Protein AF-A0A2D3D4H6-F1 (afdb_monomer_lite)

Radius of gyration: 18.44 Å; chains: 1; bounding box: 41×39×61 Å

Organism: NCBI:txid35760

Foldseek 3Di:
DDFPDKDACVVQVFAFDDDQKAGARIETEDEAEDQDDPCVVVVVVVVLAVDLHWYWYFYDYPQKTKIKIFGWIADPVDHPDIDGPDIAMQPIDRNPDPLCVLLVVCQDQVNFDRNHRVSRRQSNRLSRLVNNVCVQQNSNKHFDPVLSVPCNVLSVVLSVLVVLLVVLVVLLPDPPQDPVNNVVSVVVSVVSVVVNNVSSVVCNVRID

Sequence (208 aa):
MALIGTLTHATTGMPTHIDDTYDVQSILVLGLNLRETKNANEAIEIIHRALPHPTVLLVEQDRKTLVSLAIPRKSLAEHGAMVVGYHAQTGWVDAYAPDTQALWEKLPYEAQPHGDLLAYAQGLGQNLALWNLREWVGDHARIAPSGMSNIREPLIRLETLNAQISQLRALRRNPDTPLRESSRLRVQEHRLIQDAMALAECIQGALR

Structure (mmCIF, N/CA/C/O backbone):
data_AF-A0A2D3D4H6-F1
#
_entry.id   AF-A0A2D3D4H6-F1
#
loop_
_atom_site.group_PDB
_atom_site.id
_atom_site.type_symbol
_atom_site.label_atom_id
_atom_site.label_alt_id
_atom_site.label_comp_id
_atom_site.label_asym_id
_atom_site.label_entity_id
_atom_site.label_seq_id
_atom_site.pdbx_PDB_ins_code
_atom_site.Cartn_x
_atom_site.Cartn_y
_atom_site.Cartn_z
_atom_site.occupancy
_atom_site.B_iso_or_equiv
_atom_site.auth_seq_id
_atom_site.auth_comp_id
_atom_site.auth_asym_id
_atom_site.auth_atom_id
_atom_site.pdbx_PDB_model_num
ATOM 1 N N . MET A 1 1 ? -13.102 -11.600 -11.140 1.00 75.62 1 MET A N 1
ATOM 2 C CA . MET A 1 1 ? -11.837 -10.881 -11.381 1.00 75.62 1 MET A CA 1
ATOM 3 C C . MET A 1 1 ? -11.737 -10.612 -12.867 1.00 75.62 1 MET A C 1
ATOM 5 O O . MET A 1 1 ? -11.969 -11.536 -13.638 1.00 75.62 1 MET A O 1
ATOM 9 N N . ALA A 1 2 ? -11.455 -9.375 -13.251 1.00 82.62 2 ALA A N 1
ATOM 10 C CA . ALA A 1 2 ? -11.241 -8.972 -14.635 1.00 82.62 2 ALA A CA 1
ATOM 11 C C . ALA A 1 2 ? -9.868 -8.303 -14.749 1.00 82.62 2 ALA A C 1
ATOM 13 O O . ALA A 1 2 ? -9.507 -7.496 -13.893 1.00 82.62 2 ALA A O 1
ATOM 14 N N . LEU A 1 3 ? -9.101 -8.640 -15.787 1.00 86.62 3 LEU A N 1
ATOM 15 C CA . LEU A 1 3 ? -7.907 -7.878 -16.143 1.00 86.62 3 LEU A CA 1
ATOM 16 C C . LEU A 1 3 ? -8.373 -6.554 -16.751 1.00 86.62 3 LEU A C 1
ATOM 18 O O . LEU A 1 3 ? -9.029 -6.559 -17.789 1.00 86.62 3 LEU A O 1
ATOM 22 N N . ILE A 1 4 ? -8.066 -5.445 -16.081 1.00 90.56 4 ILE A N 1
ATOM 23 C CA . ILE A 1 4 ? -8.397 -4.101 -16.568 1.00 90.56 4 ILE A CA 1
ATOM 24 C C . ILE A 1 4 ? -7.320 -3.652 -17.554 1.00 90.56 4 ILE A C 1
ATOM 26 O O . ILE A 1 4 ? -7.626 -3.100 -18.607 1.00 90.56 4 ILE A O 1
ATOM 30 N N . GLY A 1 5 ? -6.056 -3.922 -17.229 1.00 92.62 5 GLY A N 1
ATOM 31 C CA . GLY A 1 5 ? -4.942 -3.579 -18.095 1.00 92.62 5 GLY A CA 1
ATOM 32 C C . GLY A 1 5 ? -3.614 -4.130 -17.605 1.00 92.62 5 GLY A C 1
ATOM 33 O O . GLY A 1 5 ? -3.477 -4.614 -16.479 1.00 92.62 5 GLY A O 1
ATOM 34 N N . THR A 1 6 ? -2.619 -4.024 -18.474 1.00 95.88 6 THR A N 1
ATOM 35 C CA . THR A 1 6 ? -1.235 -4.377 -18.176 1.00 95.88 6 THR A CA 1
ATOM 36 C C . THR A 1 6 ? -0.354 -3.205 -18.560 1.00 95.88 6 THR A C 1
ATOM 38 O O . THR A 1 6 ? -0.397 -2.747 -19.700 1.00 95.88 6 THR A O 1
ATOM 41 N N . LEU A 1 7 ? 0.450 -2.728 -17.614 1.00 96.31 7 LEU A N 1
ATOM 42 C CA . LEU A 1 7 ? 1.471 -1.727 -17.879 1.00 96.31 7 LEU A CA 1
ATOM 43 C C . LEU A 1 7 ? 2.764 -2.448 -18.246 1.00 96.31 7 LEU A C 1
ATOM 45 O O . LEU A 1 7 ? 3.307 -3.214 -17.456 1.00 96.31 7 LEU A O 1
ATOM 49 N N . THR A 1 8 ? 3.244 -2.203 -19.454 1.00 97.00 8 THR A N 1
ATOM 50 C CA . THR A 1 8 ? 4.509 -2.694 -20.003 1.00 97.00 8 THR A CA 1
ATOM 51 C C . THR A 1 8 ? 5.250 -1.532 -20.646 1.00 97.00 8 THR A C 1
ATOM 53 O O . THR A 1 8 ? 4.632 -0.518 -20.972 1.00 97.00 8 THR A O 1
ATOM 56 N N . HIS A 1 9 ? 6.537 -1.710 -20.946 1.00 95.94 9 HIS A N 1
ATOM 57 C CA . HIS A 1 9 ? 7.278 -0.738 -21.753 1.00 95.94 9 HIS A CA 1
ATOM 58 C C . HIS A 1 9 ? 6.544 -0.370 -23.056 1.00 95.94 9 HIS A C 1
ATOM 60 O O . HIS A 1 9 ? 6.484 0.798 -23.422 1.00 95.94 9 HIS A O 1
ATOM 66 N N . ALA A 1 10 ? 5.917 -1.338 -23.731 1.00 94.56 10 ALA A N 1
ATOM 67 C CA . ALA A 1 10 ? 5.198 -1.086 -24.980 1.00 94.56 10 ALA A CA 1
ATOM 68 C C . ALA A 1 10 ? 3.934 -0.223 -24.807 1.00 94.56 10 ALA A C 1
ATOM 70 O O . ALA A 1 10 ? 3.548 0.480 -25.737 1.00 94.56 10 ALA A O 1
ATOM 71 N N . THR A 1 11 ? 3.281 -0.271 -23.643 1.00 93.88 11 THR A N 1
ATOM 72 C CA . THR A 1 11 ? 2.031 0.465 -23.387 1.00 93.88 11 THR A CA 1
ATOM 73 C C . THR A 1 11 ? 2.258 1.807 -22.699 1.00 93.88 11 THR A C 1
ATOM 75 O O . THR A 1 11 ? 1.408 2.683 -22.804 1.00 93.88 11 THR A O 1
ATOM 78 N N . THR A 1 12 ? 3.363 1.965 -21.964 1.00 94.56 12 THR A N 1
ATOM 79 C CA . THR A 1 12 ? 3.638 3.164 -21.151 1.00 94.56 12 THR A CA 1
ATOM 80 C C . THR A 1 12 ? 4.866 3.952 -21.597 1.00 94.56 12 THR A C 1
ATOM 82 O O . THR A 1 12 ? 5.019 5.103 -21.202 1.00 94.56 12 THR A O 1
ATOM 85 N N . GLY A 1 13 ? 5.768 3.341 -22.370 1.00 94.88 13 GLY A N 1
ATOM 86 C CA . GLY A 1 13 ? 7.094 3.885 -22.668 1.00 94.88 13 GLY A CA 1
ATOM 87 C C . GLY A 1 13 ? 8.079 3.830 -21.492 1.00 94.88 13 GLY A C 1
ATOM 88 O O . GLY A 1 13 ? 9.237 4.201 -21.663 1.00 94.88 13 GLY A O 1
ATOM 89 N N . MET A 1 14 ? 7.660 3.365 -20.308 1.00 96.69 14 MET A N 1
ATOM 90 C CA . MET A 1 14 ? 8.545 3.244 -19.146 1.00 96.69 14 MET A CA 1
ATOM 91 C C . MET A 1 14 ? 9.481 2.035 -19.297 1.00 96.69 14 MET A C 1
ATOM 93 O O . MET A 1 14 ? 9.000 0.939 -19.601 1.00 96.69 14 MET A O 1
ATOM 97 N N . PRO A 1 15 ? 10.793 2.181 -19.040 1.00 97.75 15 PRO A N 1
ATOM 98 C CA . PRO A 1 15 ? 11.725 1.059 -18.991 1.00 97.75 15 PRO A CA 1
ATOM 99 C C . PRO A 1 15 ? 11.288 -0.040 -18.014 1.00 97.75 15 PRO A C 1
ATOM 101 O O . PRO A 1 15 ? 10.700 0.226 -16.963 1.00 97.75 15 PRO A O 1
ATOM 104 N N . THR A 1 16 ? 11.616 -1.288 -18.343 1.00 97.81 16 THR A N 1
ATOM 105 C CA . THR A 1 16 ? 11.549 -2.407 -17.392 1.00 97.81 16 THR A CA 1
ATOM 106 C C . THR A 1 16 ? 12.656 -2.284 -16.349 1.00 97.81 16 THR A C 1
ATOM 108 O O . THR A 1 16 ? 13.717 -1.738 -16.649 1.00 97.81 16 THR A O 1
ATOM 111 N N . HIS A 1 17 ? 12.460 -2.863 -15.166 1.00 97.56 17 HIS A N 1
ATOM 112 C CA . HIS A 1 17 ? 13.466 -2.872 -14.105 1.00 97.56 17 HIS A CA 1
ATOM 113 C C . HIS A 1 17 ? 13.876 -4.306 -13.760 1.00 97.56 17 HIS A C 1
ATOM 115 O O . HIS A 1 17 ? 13.039 -5.090 -13.320 1.00 97.56 17 HIS A O 1
ATOM 121 N N . ILE A 1 18 ? 15.152 -4.652 -13.938 1.00 96.62 18 ILE A N 1
ATOM 122 C CA . ILE A 1 18 ? 15.694 -5.973 -13.593 1.00 96.62 18 ILE A CA 1
ATOM 123 C C . ILE A 1 18 ? 17.020 -5.772 -12.859 1.00 96.62 18 ILE A C 1
ATOM 125 O O . ILE A 1 18 ? 17.969 -5.244 -13.435 1.00 96.62 18 ILE A O 1
ATOM 129 N N . ASP A 1 19 ? 17.086 -6.215 -11.607 1.00 96.00 19 ASP A N 1
ATOM 130 C CA . ASP A 1 19 ? 18.295 -6.207 -10.779 1.00 96.00 19 ASP A CA 1
ATOM 131 C C . ASP A 1 19 ? 18.378 -7.488 -9.922 1.00 96.00 19 ASP A C 1
ATOM 133 O O . ASP A 1 19 ? 17.651 -8.460 -10.158 1.00 96.00 19 ASP A O 1
ATOM 137 N N . ASP A 1 20 ? 19.271 -7.539 -8.934 1.00 94.56 20 ASP A N 1
ATOM 138 C CA . ASP A 1 20 ? 19.424 -8.708 -8.054 1.00 94.56 20 ASP A CA 1
ATOM 139 C C . ASP A 1 20 ? 18.204 -8.961 -7.148 1.00 94.56 20 ASP A C 1
ATOM 141 O O . ASP A 1 20 ? 18.019 -10.070 -6.644 1.00 94.56 20 ASP A O 1
ATOM 145 N N . THR A 1 21 ? 17.346 -7.958 -6.953 1.00 95.38 21 THR A N 1
ATOM 146 C CA . THR A 1 21 ? 16.198 -8.003 -6.039 1.00 95.38 21 THR A CA 1
ATOM 147 C C . THR A 1 21 ? 14.864 -8.111 -6.775 1.00 95.38 21 THR A C 1
ATOM 149 O O . THR A 1 21 ? 13.986 -8.860 -6.348 1.00 95.38 21 THR A O 1
ATOM 152 N N . TYR A 1 22 ? 14.684 -7.386 -7.871 1.00 96.94 22 TYR A N 1
ATOM 153 C CA . TYR A 1 22 ? 13.429 -7.189 -8.578 1.00 96.94 22 TYR A CA 1
ATOM 154 C C . TYR A 1 22 ? 13.537 -7.630 -10.039 1.00 96.94 22 TYR A C 1
ATOM 156 O O . TYR A 1 22 ? 14.572 -7.509 -10.690 1.00 96.94 22 TYR A O 1
ATOM 164 N N . ASP A 1 23 ? 12.423 -8.140 -10.554 1.00 96.19 23 ASP A N 1
ATOM 165 C CA . ASP A 1 23 ? 12.220 -8.455 -11.967 1.00 96.19 23 ASP A CA 1
ATOM 166 C C . ASP A 1 23 ? 10.845 -7.907 -12.375 1.00 96.19 23 ASP A C 1
ATOM 168 O O . ASP A 1 23 ? 9.813 -8.569 -12.256 1.00 96.19 23 ASP A O 1
ATOM 172 N N . VAL A 1 24 ? 10.814 -6.623 -12.739 1.00 97.31 24 VAL A N 1
ATOM 173 C CA . VAL A 1 24 ? 9.601 -5.875 -13.082 1.00 97.31 24 VAL A CA 1
ATOM 174 C C . VAL A 1 24 ? 9.592 -5.569 -14.573 1.00 97.31 24 VAL A C 1
ATOM 176 O O . VAL A 1 24 ? 10.043 -4.520 -15.039 1.00 97.31 24 VAL A O 1
ATOM 179 N N . GLN A 1 25 ? 9.023 -6.503 -15.327 1.00 96.44 25 GLN A N 1
ATOM 180 C CA . GLN A 1 25 ? 8.795 -6.363 -16.768 1.00 96.44 25 GLN A CA 1
ATOM 181 C C . GLN A 1 25 ? 7.375 -5.891 -17.106 1.00 96.44 25 GLN A C 1
ATOM 183 O O . GLN A 1 25 ? 7.129 -5.359 -18.188 1.00 96.44 25 GLN A O 1
ATOM 188 N N . SER A 1 26 ? 6.433 -6.079 -16.180 1.00 97.06 26 SER A N 1
ATOM 189 C CA . SER A 1 26 ? 5.052 -5.626 -16.320 1.00 97.06 26 SER A CA 1
ATOM 190 C C . SER A 1 26 ? 4.406 -5.364 -14.961 1.00 97.06 26 SER A C 1
ATOM 192 O O . SER A 1 26 ? 4.875 -5.876 -13.946 1.00 97.06 26 SER A O 1
ATOM 194 N N . ILE A 1 27 ? 3.326 -4.584 -14.952 1.00 97.75 27 ILE A N 1
ATOM 195 C CA . ILE A 1 27 ? 2.441 -4.391 -13.798 1.00 97.75 27 ILE A CA 1
ATOM 196 C C . ILE A 1 27 ? 1.027 -4.772 -14.223 1.00 97.75 27 ILE A C 1
ATOM 198 O O . ILE A 1 27 ? 0.523 -4.288 -15.239 1.00 97.75 27 ILE A O 1
ATOM 202 N N . LEU A 1 28 ? 0.374 -5.626 -13.444 1.00 97.31 28 LEU A N 1
ATOM 203 C CA . LEU A 1 28 ? -0.994 -6.066 -13.692 1.00 97.31 28 LEU A CA 1
ATOM 204 C C . LEU A 1 28 ? -1.977 -5.176 -12.930 1.00 97.31 28 LEU A C 1
ATOM 206 O O . LEU A 1 28 ? -1.819 -4.978 -11.730 1.00 97.31 28 LEU A O 1
ATOM 210 N N . VAL A 1 29 ? -3.008 -4.670 -13.608 1.00 96.38 29 VAL A N 1
ATOM 211 C CA . VAL A 1 29 ? -4.107 -3.922 -12.983 1.00 96.38 29 VAL A CA 1
ATOM 212 C C . VAL A 1 29 ? -5.379 -4.753 -13.095 1.00 96.38 29 VAL A C 1
ATOM 214 O O . VAL A 1 29 ? -5.885 -4.997 -14.194 1.00 96.38 29 VAL A O 1
ATOM 217 N N . LEU A 1 30 ? -5.888 -5.218 -11.956 1.00 96.75 30 LEU A N 1
ATOM 218 C CA . LEU A 1 30 ? -7.008 -6.151 -11.878 1.00 96.75 30 LEU A CA 1
ATOM 219 C C . LEU A 1 30 ? -8.188 -5.528 -11.134 1.00 96.75 30 LEU A C 1
ATOM 221 O O . LEU A 1 30 ? -8.028 -4.913 -10.083 1.00 96.75 30 LEU A O 1
ATOM 225 N N . GLY A 1 31 ? -9.386 -5.753 -11.665 1.00 95.69 31 GLY A N 1
ATOM 226 C CA . GLY A 1 31 ? -10.652 -5.434 -11.020 1.00 95.69 31 GLY A CA 1
ATOM 227 C C . GLY A 1 31 ? -11.231 -6.657 -10.320 1.00 95.69 31 GLY A C 1
ATOM 228 O O . GLY A 1 31 ? -11.342 -7.745 -10.906 1.00 95.69 31 GLY A O 1
ATOM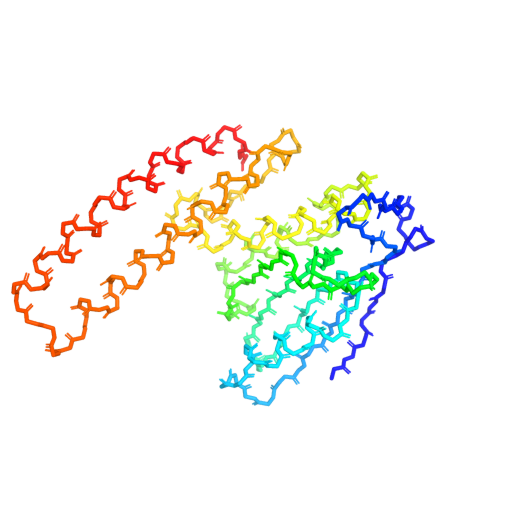 229 N N . LEU A 1 32 ? -11.630 -6.490 -9.067 1.00 94.81 32 LEU A N 1
ATOM 230 C CA . LEU A 1 32 ? -12.254 -7.521 -8.253 1.00 94.81 32 LEU A CA 1
ATOM 231 C C . LEU A 1 32 ? -13.565 -7.017 -7.679 1.00 94.81 32 LEU A C 1
ATOM 233 O O . LEU A 1 32 ? -13.571 -6.200 -6.775 1.00 94.81 32 LEU A O 1
ATOM 237 N N . ASN A 1 33 ? -14.673 -7.579 -8.145 1.00 94.50 33 ASN A N 1
ATOM 238 C CA . ASN A 1 33 ? -15.965 -7.367 -7.514 1.00 94.50 33 ASN A CA 1
ATOM 239 C C . ASN A 1 33 ? -16.245 -8.536 -6.560 1.00 94.50 33 ASN A C 1
ATOM 241 O O . ASN A 1 33 ? -16.309 -9.694 -6.995 1.00 94.50 33 ASN A O 1
ATOM 245 N N . LEU A 1 34 ? -16.325 -8.247 -5.262 1.00 93.00 34 LEU A N 1
ATOM 246 C CA . LEU A 1 34 ? -16.577 -9.232 -4.216 1.00 93.00 34 LEU A CA 1
ATOM 247 C C . LEU A 1 34 ? -18.044 -9.194 -3.790 1.00 93.00 34 LEU A C 1
ATOM 249 O O . LEU A 1 34 ? -18.649 -8.136 -3.664 1.00 93.00 34 LEU A O 1
ATOM 253 N N . ARG A 1 35 ? -18.604 -10.372 -3.499 1.00 91.12 35 ARG A N 1
ATOM 254 C CA . ARG A 1 35 ? -19.974 -10.487 -2.971 1.00 91.12 35 ARG A CA 1
ATOM 255 C C . ARG A 1 35 ? -20.087 -10.001 -1.527 1.00 91.12 35 ARG A C 1
ATOM 257 O O . ARG A 1 35 ? -21.124 -9.490 -1.128 1.00 91.12 35 ARG A O 1
ATOM 264 N N . GLU A 1 36 ? -19.028 -10.187 -0.748 1.00 90.62 36 GLU A N 1
ATOM 265 C CA . GLU A 1 36 ? -18.944 -9.816 0.661 1.00 90.62 36 GLU A CA 1
ATOM 266 C C . GLU A 1 36 ? -17.508 -9.418 1.010 1.00 90.62 36 GLU A C 1
ATOM 268 O O . GLU A 1 36 ? -16.556 -9.818 0.339 1.00 90.62 36 GLU A O 1
ATOM 273 N N . THR A 1 37 ? -17.340 -8.646 2.081 1.00 90.44 37 THR A N 1
ATOM 274 C CA . THR A 1 37 ? -16.025 -8.135 2.495 1.00 90.44 37 THR A CA 1
ATOM 275 C C . THR A 1 37 ? -15.285 -9.053 3.468 1.00 90.44 37 THR A C 1
ATOM 277 O O . THR A 1 37 ? -14.101 -8.836 3.717 1.00 90.44 37 THR A O 1
ATOM 280 N N . LYS A 1 38 ? -15.963 -10.070 4.022 1.00 90.75 38 LYS A N 1
ATOM 281 C CA . LYS A 1 38 ? -15.467 -10.886 5.142 1.00 90.75 38 LYS A CA 1
ATOM 282 C C . LYS A 1 38 ? -14.108 -11.532 4.865 1.00 90.75 38 LYS A C 1
ATOM 284 O O . LYS A 1 38 ? -13.247 -11.460 5.730 1.00 90.75 38 LYS A O 1
ATOM 289 N N . ASN A 1 39 ? -13.933 -12.103 3.671 1.00 90.62 39 ASN A N 1
ATOM 290 C CA . ASN A 1 39 ? -12.707 -12.809 3.278 1.00 90.62 39 ASN A CA 1
ATOM 291 C C . ASN A 1 39 ? -11.887 -12.039 2.224 1.00 90.62 39 ASN A C 1
ATOM 293 O O . ASN A 1 39 ? -11.174 -12.624 1.405 1.00 90.62 39 ASN A O 1
ATOM 297 N N . ALA A 1 40 ? -12.083 -10.720 2.143 1.00 94.19 40 ALA A N 1
ATOM 298 C CA . ALA A 1 40 ? -11.471 -9.914 1.093 1.00 94.19 40 ALA A CA 1
ATOM 299 C C . ALA A 1 40 ? -9.943 -9.905 1.201 1.00 94.19 40 ALA A C 1
ATOM 301 O O . ALA A 1 40 ? -9.262 -10.037 0.188 1.00 94.19 40 ALA A O 1
ATOM 302 N N . ASN A 1 41 ? -9.415 -9.800 2.423 1.00 94.06 41 ASN A N 1
ATOM 303 C CA . ASN A 1 41 ? -7.974 -9.773 2.657 1.00 94.06 41 ASN A CA 1
ATOM 304 C C . ASN A 1 41 ? -7.316 -11.102 2.276 1.00 94.06 41 ASN A C 1
ATOM 306 O O . ASN A 1 41 ? -6.307 -11.076 1.576 1.00 94.06 41 ASN A O 1
ATOM 310 N N . GLU A 1 42 ? -7.898 -12.256 2.631 1.00 94.44 42 GLU A N 1
ATOM 311 C CA . GLU A 1 42 ? -7.325 -13.542 2.216 1.00 94.44 42 GLU A CA 1
ATOM 312 C C . GLU A 1 42 ? -7.350 -13.698 0.690 1.00 94.44 42 GLU A C 1
ATOM 314 O O . GLU A 1 42 ? -6.382 -14.175 0.101 1.00 94.44 42 GLU A O 1
ATOM 319 N N . ALA A 1 43 ? -8.425 -13.259 0.024 1.00 94.25 43 ALA A N 1
ATOM 320 C CA . ALA A 1 43 ? -8.497 -13.288 -1.436 1.00 94.25 43 ALA A CA 1
ATOM 321 C C . ALA A 1 43 ? -7.412 -12.407 -2.085 1.00 94.25 43 ALA A C 1
ATOM 323 O O . ALA A 1 43 ? -6.743 -12.847 -3.021 1.00 94.25 43 ALA A O 1
ATOM 324 N N . ILE A 1 44 ? -7.213 -11.191 -1.569 1.00 96.06 44 ILE A N 1
ATOM 325 C CA . ILE A 1 44 ? -6.165 -10.257 -2.007 1.00 96.06 44 ILE A CA 1
ATOM 326 C C . ILE A 1 44 ? -4.775 -10.882 -1.834 1.00 96.06 44 ILE A C 1
ATOM 328 O O . ILE A 1 44 ? -3.983 -10.890 -2.775 1.00 96.06 44 ILE A O 1
ATOM 332 N N . GLU A 1 45 ? -4.486 -11.452 -0.663 1.00 95.19 45 GLU A N 1
ATOM 333 C CA . GLU A 1 45 ? -3.198 -12.087 -0.370 1.00 95.19 45 GLU A CA 1
ATOM 334 C C . GLU A 1 45 ? -2.913 -13.283 -1.284 1.00 95.19 45 GLU A C 1
ATOM 336 O O . GLU A 1 45 ? -1.795 -13.426 -1.787 1.00 95.19 45 GLU A O 1
ATOM 341 N N . ILE A 1 46 ? -3.916 -14.133 -1.530 1.00 95.81 46 ILE A N 1
ATOM 342 C CA . ILE A 1 46 ? -3.791 -15.279 -2.440 1.00 95.81 46 ILE A CA 1
ATOM 343 C C . ILE A 1 46 ? -3.434 -14.804 -3.850 1.00 95.81 46 ILE A C 1
ATOM 345 O O . ILE A 1 46 ? -2.526 -15.360 -4.467 1.00 95.81 46 ILE A O 1
ATOM 349 N N . ILE A 1 47 ? -4.110 -13.768 -4.351 1.00 95.25 47 ILE A N 1
ATOM 350 C CA . ILE A 1 47 ? -3.871 -13.237 -5.699 1.00 95.25 47 ILE A CA 1
ATOM 351 C C . ILE A 1 47 ? -2.473 -12.637 -5.807 1.00 95.25 47 ILE A C 1
ATOM 353 O O . ILE A 1 47 ? -1.734 -12.985 -6.726 1.00 95.25 47 ILE A O 1
ATOM 357 N N . HIS A 1 48 ? -2.079 -11.802 -4.844 1.00 95.62 48 HIS A N 1
ATOM 358 C CA . HIS A 1 48 ? -0.748 -11.190 -4.819 1.00 95.62 48 HIS A CA 1
ATOM 359 C C . HIS A 1 48 ? 0.378 -12.219 -4.756 1.00 95.62 48 HIS A C 1
ATOM 361 O O . HIS A 1 48 ? 1.440 -12.006 -5.332 1.00 95.62 48 HIS A O 1
ATOM 367 N N . ARG A 1 49 ? 0.160 -13.351 -4.079 1.00 94.06 49 ARG A N 1
ATOM 368 C CA . ARG A 1 49 ? 1.134 -14.450 -4.025 1.00 94.06 49 ARG A CA 1
ATOM 369 C C . ARG A 1 49 ? 1.163 -15.311 -5.283 1.00 94.06 49 ARG A C 1
ATOM 371 O O . ARG A 1 49 ? 2.180 -15.948 -5.540 1.00 94.06 49 ARG A O 1
ATOM 378 N N . ALA A 1 50 ? 0.062 -15.383 -6.023 1.00 93.88 50 ALA A N 1
ATOM 379 C CA . ALA A 1 50 ? -0.049 -16.226 -7.208 1.00 93.88 50 ALA A CA 1
ATOM 380 C C . ALA A 1 50 ? 0.605 -15.605 -8.454 1.00 93.88 50 ALA A C 1
ATOM 382 O O . ALA A 1 50 ? 0.848 -16.315 -9.429 1.00 93.88 50 ALA A O 1
ATOM 383 N N . LEU A 1 51 ? 0.873 -14.295 -8.442 1.00 92.31 51 LEU A N 1
ATOM 384 C CA . LEU A 1 51 ? 1.342 -13.549 -9.607 1.00 92.31 51 LEU A CA 1
ATOM 385 C C . LEU A 1 51 ? 2.814 -13.127 -9.442 1.00 92.31 51 LEU A C 1
ATOM 387 O O . LEU A 1 51 ? 3.144 -12.413 -8.497 1.00 92.31 51 LEU A O 1
ATOM 391 N N . PRO A 1 52 ? 3.713 -13.492 -10.377 1.00 92.25 52 PRO A N 1
ATOM 392 C CA . PRO A 1 52 ? 5.131 -13.125 -10.319 1.00 92.25 52 PRO A CA 1
ATOM 393 C C . PRO A 1 52 ? 5.408 -11.692 -10.816 1.00 92.25 52 PRO A C 1
ATOM 395 O O . PRO A 1 52 ? 6.544 -11.355 -11.134 1.00 92.25 52 PRO A O 1
ATOM 398 N N . HIS A 1 53 ? 4.383 -10.841 -10.890 1.00 94.50 53 HIS A N 1
ATOM 399 C CA . HIS A 1 53 ? 4.475 -9.453 -11.342 1.00 94.50 53 HIS A CA 1
ATOM 400 C C . HIS A 1 53 ? 3.871 -8.520 -10.293 1.00 94.50 53 HIS A C 1
ATOM 402 O O . HIS A 1 53 ? 2.945 -8.927 -9.581 1.00 94.50 53 HIS A O 1
ATOM 408 N N . PRO A 1 54 ? 4.337 -7.262 -10.188 1.00 97.62 54 PRO A N 1
ATOM 409 C CA . PRO A 1 54 ? 3.617 -6.269 -9.415 1.00 97.62 54 PRO A CA 1
ATOM 410 C C . PRO A 1 54 ? 2.149 -6.214 -9.827 1.00 97.62 54 PRO A C 1
ATOM 412 O O . PRO A 1 54 ? 1.823 -6.197 -11.016 1.00 97.62 54 PRO A O 1
ATOM 415 N N . THR A 1 55 ? 1.267 -6.217 -8.838 1.00 97.62 55 THR A N 1
ATOM 416 C CA . THR A 1 55 ? -0.174 -6.311 -9.064 1.00 97.62 55 THR A CA 1
ATOM 417 C C . THR A 1 55 ? -0.869 -5.194 -8.306 1.00 97.62 55 THR A C 1
ATOM 419 O O . THR A 1 55 ? -0.646 -5.028 -7.109 1.00 97.62 55 THR A O 1
ATOM 422 N N . VAL A 1 56 ? -1.715 -4.440 -9.002 1.00 97.31 56 VAL A N 1
ATOM 423 C CA . VAL A 1 56 ? -2.649 -3.464 -8.440 1.00 97.31 56 VAL A CA 1
ATOM 424 C C . VAL A 1 56 ? -4.044 -4.062 -8.518 1.00 97.31 56 VAL A C 1
ATOM 426 O O . VAL A 1 56 ? -4.512 -4.422 -9.597 1.00 97.31 56 VAL A O 1
ATOM 429 N N . LEU A 1 57 ? -4.711 -4.165 -7.378 1.00 97.31 57 LEU A N 1
ATOM 430 C CA . LEU A 1 57 ? -6.079 -4.640 -7.260 1.00 97.31 57 LEU A CA 1
ATOM 431 C C . LEU A 1 57 ? -6.981 -3.461 -6.913 1.00 97.31 57 LEU A C 1
ATOM 433 O O . LEU A 1 57 ? -6.791 -2.822 -5.878 1.00 97.31 57 LEU A O 1
ATOM 437 N N . LEU A 1 58 ? -7.977 -3.215 -7.758 1.00 95.88 58 LEU A N 1
ATOM 438 C CA . LEU A 1 58 ? -9.147 -2.416 -7.423 1.00 95.88 58 LEU A CA 1
ATOM 439 C C . LEU A 1 58 ? -10.244 -3.378 -6.975 1.00 95.88 58 LEU A C 1
ATOM 441 O O . LEU A 1 58 ? -10.782 -4.135 -7.784 1.00 95.88 58 LEU A O 1
ATOM 445 N N . VAL A 1 59 ? -10.532 -3.385 -5.680 1.00 96.69 59 VAL A N 1
ATOM 446 C CA . VAL A 1 59 ? -11.506 -4.284 -5.067 1.00 96.69 59 VAL A CA 1
ATOM 447 C C . VAL A 1 59 ? -12.755 -3.493 -4.715 1.00 96.69 59 VAL A C 1
ATOM 449 O O . VAL A 1 59 ? -12.678 -2.504 -3.997 1.00 96.69 59 VAL A O 1
ATOM 452 N N . GLU A 1 60 ? -13.904 -3.934 -5.204 1.00 95.19 60 GLU A N 1
ATOM 453 C CA . GLU A 1 60 ? -15.194 -3.272 -5.047 1.00 95.19 60 GLU A CA 1
ATOM 454 C C . GLU A 1 60 ? -16.195 -4.215 -4.377 1.00 95.19 60 GLU A C 1
ATOM 456 O O . GLU A 1 60 ? -16.247 -5.415 -4.669 1.00 95.19 60 GLU A O 1
ATOM 461 N N . GLN A 1 61 ? -17.002 -3.659 -3.480 1.00 95.00 61 GLN A N 1
ATOM 462 C CA . GLN A 1 61 ? -18.155 -4.310 -2.868 1.00 95.00 61 GLN A CA 1
ATOM 463 C C . GLN A 1 61 ? -19.197 -3.227 -2.565 1.00 95.00 61 GLN A C 1
ATOM 465 O O . GLN A 1 61 ? -18.974 -2.359 -1.722 1.00 95.00 61 GLN A O 1
ATOM 470 N N . ASP A 1 62 ? -20.334 -3.256 -3.260 1.00 90.50 62 ASP A N 1
ATOM 471 C CA . ASP A 1 62 ? -21.349 -2.193 -3.234 1.00 90.50 62 ASP A CA 1
ATOM 472 C C . ASP A 1 62 ? -20.746 -0.786 -3.441 1.00 90.50 62 ASP A C 1
ATOM 474 O O . ASP A 1 62 ? -20.262 -0.465 -4.521 1.00 90.50 62 ASP A O 1
ATOM 478 N N . ARG A 1 63 ? -20.782 0.068 -2.408 1.00 90.44 63 ARG A N 1
ATOM 479 C CA . ARG A 1 63 ? -20.216 1.430 -2.407 1.00 90.44 63 ARG A CA 1
ATOM 480 C C . ARG A 1 63 ? -18.796 1.503 -1.851 1.00 90.44 63 ARG A C 1
ATOM 482 O O . ARG A 1 63 ? -18.233 2.591 -1.738 1.00 90.44 63 ARG A O 1
ATOM 489 N N . LYS A 1 64 ? -18.249 0.372 -1.416 1.00 94.38 64 LYS A N 1
ATOM 490 C CA . LYS A 1 64 ? -16.936 0.308 -0.795 1.00 94.38 64 LYS A CA 1
ATOM 491 C C . LYS A 1 64 ? -15.907 -0.105 -1.824 1.00 94.38 64 LYS A C 1
ATOM 493 O O . LYS A 1 64 ? -16.110 -1.061 -2.570 1.00 94.38 64 LYS A O 1
ATOM 498 N N . THR A 1 65 ? -14.777 0.576 -1.777 1.00 95.00 65 THR A N 1
ATOM 499 C CA . THR A 1 65 ? -13.617 0.280 -2.602 1.00 95.00 65 THR A CA 1
ATOM 500 C C . THR A 1 65 ? -12.403 0.093 -1.711 1.00 95.00 65 THR A C 1
ATOM 502 O O . THR A 1 65 ? -12.286 0.701 -0.650 1.00 95.00 65 THR A O 1
ATOM 505 N N . LEU A 1 66 ? -11.495 -0.767 -2.138 1.00 95.44 66 LEU A N 1
ATOM 506 C CA . LEU A 1 66 ? -10.180 -0.951 -1.558 1.00 95.44 66 LEU A CA 1
ATOM 507 C C . LEU A 1 66 ? -9.185 -1.028 -2.710 1.00 95.44 66 LEU A C 1
ATOM 509 O O . LEU A 1 66 ? -9.396 -1.769 -3.669 1.00 95.44 66 LEU A O 1
ATOM 513 N N . VAL A 1 67 ? -8.093 -0.276 -2.610 1.00 96.44 67 VAL A N 1
ATOM 514 C CA . VAL A 1 67 ? -6.967 -0.406 -3.539 1.00 96.44 67 VAL A CA 1
ATOM 515 C C . VAL A 1 67 ? -5.837 -1.119 -2.823 1.00 96.44 67 VAL A C 1
ATOM 517 O O . VAL A 1 67 ? -5.475 -0.736 -1.711 1.00 96.44 67 VAL A O 1
ATOM 520 N N . SER A 1 68 ? -5.296 -2.162 -3.445 1.00 97.44 68 SER A N 1
ATOM 521 C CA . SER A 1 68 ? -4.162 -2.922 -2.926 1.00 97.44 68 SER A CA 1
ATOM 522 C C . SER A 1 68 ? -3.078 -3.048 -3.984 1.00 97.44 68 SER A C 1
ATOM 524 O O . SER A 1 68 ? -3.371 -3.244 -5.157 1.00 97.44 68 SER A O 1
ATOM 526 N N . LEU A 1 69 ? -1.823 -2.963 -3.568 1.00 97.69 69 LEU A N 1
ATOM 527 C CA . LEU A 1 69 ? -0.657 -3.158 -4.409 1.00 97.69 69 LEU A CA 1
ATOM 528 C C . LEU A 1 69 ? 0.291 -4.149 -3.742 1.00 97.69 69 LEU A C 1
ATOM 530 O O . LEU A 1 69 ? 0.557 -4.051 -2.544 1.00 97.69 69 LEU A O 1
ATOM 534 N N . ALA A 1 70 ? 0.839 -5.063 -4.535 1.00 97.81 70 ALA A N 1
ATOM 535 C CA . ALA A 1 70 ? 1.983 -5.876 -4.153 1.00 97.81 70 ALA A CA 1
ATOM 536 C C . ALA A 1 70 ? 3.096 -5.753 -5.189 1.00 97.81 70 ALA A C 1
ATOM 538 O O . ALA A 1 70 ? 2.837 -5.714 -6.391 1.00 97.81 70 ALA A O 1
ATOM 539 N N . ILE A 1 71 ? 4.338 -5.724 -4.711 1.00 97.44 71 ILE A N 1
ATOM 540 C CA . ILE A 1 71 ? 5.553 -5.774 -5.525 1.00 97.44 71 ILE A CA 1
ATOM 541 C C . ILE A 1 71 ? 6.309 -7.040 -5.115 1.00 97.44 71 ILE A C 1
ATOM 543 O O . ILE A 1 71 ? 6.844 -7.100 -3.997 1.00 97.44 71 ILE A O 1
ATOM 547 N N . PRO A 1 72 ? 6.339 -8.076 -5.967 1.00 96.81 72 PRO A N 1
ATOM 548 C CA . PRO A 1 72 ? 7.134 -9.256 -5.708 1.00 96.81 72 PRO A CA 1
ATOM 549 C C . PRO A 1 72 ? 8.623 -8.962 -5.916 1.00 96.81 72 PRO A C 1
ATOM 551 O O . PRO A 1 72 ? 9.015 -8.080 -6.680 1.00 96.81 72 PRO A O 1
ATOM 554 N N . ARG A 1 73 ? 9.456 -9.729 -5.224 1.00 96.06 73 ARG A N 1
ATOM 555 C CA . ARG A 1 73 ? 10.915 -9.719 -5.320 1.00 96.06 73 ARG A CA 1
ATOM 556 C C . ARG A 1 73 ? 11.425 -11.145 -5.481 1.00 96.06 73 ARG A C 1
ATOM 558 O O . ARG A 1 73 ? 10.740 -12.096 -5.095 1.00 96.06 73 ARG A O 1
ATOM 565 N N . LYS A 1 74 ? 12.652 -11.288 -5.965 1.00 95.81 74 LYS A N 1
ATOM 566 C CA . LYS A 1 74 ? 13.360 -12.567 -6.008 1.00 95.81 74 LYS A CA 1
ATOM 567 C C . LYS A 1 74 ? 13.504 -13.122 -4.588 1.00 95.81 74 LYS A C 1
ATOM 569 O O . LYS A 1 74 ? 13.810 -12.398 -3.630 1.00 95.81 74 LYS A O 1
ATOM 574 N N . SER A 1 75 ? 13.220 -14.410 -4.438 1.00 93.31 75 SER A N 1
ATOM 575 C CA . SER A 1 75 ? 13.407 -15.137 -3.188 1.00 93.31 75 SER A CA 1
ATOM 576 C C . SER A 1 75 ? 14.897 -15.272 -2.886 1.00 93.31 75 SER A C 1
ATOM 578 O O . SER A 1 75 ? 15.702 -15.558 -3.768 1.00 93.31 75 SER A O 1
ATOM 580 N N . LEU A 1 76 ? 15.261 -15.090 -1.614 1.00 90.44 76 LEU A N 1
ATOM 581 C CA . LEU A 1 76 ? 16.621 -15.368 -1.136 1.00 90.44 76 LEU A CA 1
ATOM 582 C C . LEU A 1 76 ? 16.807 -16.848 -0.777 1.00 90.44 76 LEU A C 1
ATOM 584 O O . LEU A 1 76 ? 17.934 -17.315 -0.666 1.00 90.44 76 LEU A O 1
ATOM 588 N N . ALA A 1 77 ? 15.703 -17.563 -0.547 1.00 91.00 77 ALA A N 1
ATOM 589 C CA . ALA A 1 77 ? 15.715 -18.944 -0.079 1.00 91.00 77 ALA A CA 1
ATOM 590 C C . ALA A 1 77 ? 15.662 -19.956 -1.230 1.00 91.00 77 ALA A C 1
ATOM 592 O O . ALA A 1 77 ? 16.146 -21.074 -1.083 1.00 91.00 77 ALA A O 1
ATOM 593 N N . GLU A 1 78 ? 15.073 -19.575 -2.364 1.00 90.94 78 GLU A N 1
ATOM 594 C CA . GLU A 1 78 ? 14.828 -20.475 -3.488 1.00 90.94 78 GLU A CA 1
ATOM 595 C C . GLU A 1 78 ? 15.118 -19.761 -4.808 1.00 90.94 78 GLU A C 1
ATOM 597 O O . GLU A 1 78 ? 14.532 -18.723 -5.118 1.00 90.94 78 GLU A O 1
ATOM 602 N N . HIS A 1 79 ? 16.044 -20.313 -5.587 1.00 86.25 79 HIS A N 1
ATOM 603 C CA . HIS A 1 79 ? 16.453 -19.722 -6.854 1.00 86.25 79 HIS A CA 1
ATOM 604 C C . HIS A 1 79 ? 15.302 -19.740 -7.869 1.00 86.25 79 HIS A C 1
ATOM 606 O O . HIS A 1 79 ? 14.668 -20.770 -8.078 1.00 86.25 79 HIS A O 1
ATOM 612 N N . GLY A 1 80 ? 15.046 -18.600 -8.512 1.00 83.56 80 GLY A N 1
ATOM 613 C CA . GLY A 1 80 ? 13.983 -18.453 -9.512 1.00 83.56 80 GLY A CA 1
ATOM 614 C C . GLY A 1 80 ? 12.570 -18.278 -8.941 1.00 83.56 80 GLY A C 1
ATOM 615 O O . GLY A 1 80 ? 11.653 -17.980 -9.702 1.00 83.56 80 GLY A O 1
ATOM 616 N N . ALA A 1 81 ? 12.380 -18.401 -7.623 1.00 88.75 81 ALA A N 1
ATOM 617 C CA . ALA A 1 81 ? 11.093 -18.138 -6.987 1.00 88.75 81 ALA A CA 1
ATOM 618 C C . ALA A 1 81 ? 10.888 -16.635 -6.734 1.00 88.75 81 ALA A C 1
ATOM 620 O O . ALA A 1 81 ? 11.813 -15.922 -6.336 1.00 88.75 81 ALA A O 1
ATOM 621 N N . MET A 1 82 ? 9.650 -16.166 -6.901 1.00 92.62 82 MET A N 1
ATOM 622 C CA . MET A 1 82 ? 9.226 -14.812 -6.537 1.00 92.62 82 MET A CA 1
ATOM 623 C C . MET A 1 82 ? 8.393 -14.853 -5.254 1.00 92.62 82 MET A C 1
ATOM 625 O O . MET A 1 82 ? 7.550 -15.729 -5.073 1.00 92.62 82 MET A O 1
ATOM 629 N N . VAL A 1 83 ? 8.618 -13.895 -4.359 1.00 93.88 83 VAL A N 1
ATOM 630 C CA . VAL A 1 83 ? 7.868 -13.726 -3.105 1.00 93.88 83 VAL A CA 1
ATOM 631 C C . VAL A 1 83 ? 7.364 -12.296 -2.994 1.00 93.88 83 VAL A C 1
ATOM 633 O O . VAL A 1 83 ? 8.010 -11.379 -3.494 1.00 93.88 83 VAL A O 1
ATOM 636 N N . VAL A 1 84 ? 6.239 -12.073 -2.311 1.00 93.69 84 VAL A N 1
ATOM 637 C CA . VAL A 1 84 ? 5.753 -10.711 -2.038 1.00 93.69 84 VAL A CA 1
ATOM 638 C C . VAL A 1 84 ? 6.804 -9.972 -1.204 1.00 93.69 84 VAL A C 1
ATOM 640 O O . VAL A 1 84 ? 7.095 -10.356 -0.072 1.00 93.69 84 VAL A O 1
ATOM 643 N N . GLY A 1 85 ? 7.421 -8.944 -1.789 1.00 91.06 85 GLY A N 1
ATOM 644 C CA . GLY A 1 85 ? 8.483 -8.162 -1.156 1.00 91.06 85 GLY A CA 1
ATOM 645 C C . GLY A 1 85 ? 7.963 -6.909 -0.466 1.00 91.06 85 GLY A C 1
ATOM 646 O O . GLY A 1 85 ? 8.448 -6.542 0.601 1.00 91.06 85 GLY A O 1
ATOM 647 N N . TYR A 1 86 ? 6.969 -6.267 -1.069 1.00 92.56 86 TYR A N 1
ATOM 648 C CA . TYR A 1 86 ? 6.308 -5.084 -0.537 1.00 92.56 86 TYR A CA 1
ATOM 649 C C . TYR A 1 86 ? 4.808 -5.166 -0.814 1.00 92.56 86 TYR A C 1
ATOM 651 O O . TYR A 1 86 ? 4.404 -5.649 -1.872 1.00 92.56 86 TYR A O 1
ATOM 659 N N . HIS A 1 87 ? 3.997 -4.705 0.136 1.00 93.75 87 HIS A N 1
ATOM 660 C CA . HIS A 1 87 ? 2.547 -4.631 0.002 1.00 93.75 87 HIS A CA 1
ATOM 661 C C . HIS A 1 87 ? 2.037 -3.328 0.622 1.00 93.75 87 HIS A C 1
ATOM 663 O O . HIS A 1 87 ? 2.581 -2.872 1.626 1.00 93.75 87 HIS A O 1
ATOM 669 N N . ALA A 1 88 ? 0.997 -2.751 0.030 1.00 94.44 88 ALA A N 1
ATOM 670 C CA . ALA A 1 88 ? 0.284 -1.598 0.569 1.00 94.44 88 ALA A CA 1
ATOM 671 C C . ALA A 1 88 ? -1.196 -1.680 0.178 1.00 94.44 88 ALA A C 1
ATOM 673 O O . ALA A 1 88 ? -1.534 -2.205 -0.882 1.00 94.44 88 ALA A O 1
ATOM 674 N N . GLN A 1 89 ? -2.096 -1.175 1.021 1.00 95.12 89 GLN A N 1
ATOM 675 C CA . GLN A 1 89 ? -3.524 -1.095 0.701 1.00 95.12 89 GLN A CA 1
ATOM 676 C C . GLN A 1 89 ? -4.230 -0.001 1.494 1.00 95.12 89 GLN A C 1
ATOM 678 O O . GLN A 1 89 ? -3.781 0.321 2.581 1.00 95.12 89 GLN A O 1
ATOM 683 N N . THR A 1 90 ? -5.359 0.514 1.014 1.00 93.38 90 THR A N 1
ATOM 684 C CA . THR A 1 90 ? -6.084 1.640 1.648 1.00 93.38 90 THR A CA 1
ATOM 685 C C . THR A 1 90 ? -7.034 1.240 2.777 1.00 93.38 90 THR A C 1
ATOM 687 O O . THR A 1 90 ? -7.624 2.102 3.430 1.00 93.38 90 THR A O 1
ATOM 690 N N . GLY A 1 91 ? -7.275 -0.064 2.944 1.00 92.06 91 GLY A N 1
ATOM 691 C CA . GLY A 1 91 ? -8.488 -0.556 3.595 1.00 92.06 91 GLY A CA 1
ATOM 692 C C . GLY A 1 91 ? -9.750 -0.205 2.796 1.00 92.06 91 GLY A C 1
ATOM 693 O O . GLY A 1 91 ? -9.684 0.396 1.720 1.00 92.06 91 GLY A O 1
ATOM 694 N N . TRP A 1 92 ? -10.911 -0.605 3.317 1.00 94.06 92 TRP A N 1
ATOM 695 C CA . TRP A 1 92 ? -12.200 -0.273 2.711 1.00 94.06 92 TRP A CA 1
ATOM 696 C C . TRP A 1 92 ? -12.545 1.200 2.941 1.00 94.06 92 TRP A C 1
ATOM 698 O O . TRP A 1 92 ? -12.648 1.642 4.086 1.00 94.06 92 TRP A O 1
ATOM 708 N N . VAL A 1 93 ? -12.788 1.926 1.856 1.00 93.62 93 VAL A N 1
ATOM 709 C CA . VAL A 1 93 ? -13.250 3.319 1.836 1.00 93.62 93 VAL A CA 1
ATOM 710 C C . VAL A 1 93 ? -14.597 3.409 1.116 1.00 93.62 93 VAL A C 1
ATOM 712 O O . VAL A 1 93 ? -14.871 2.598 0.233 1.00 93.62 93 VAL A O 1
ATOM 715 N N . ASP A 1 94 ? -15.460 4.360 1.483 1.00 92.75 94 ASP A N 1
ATOM 716 C CA . ASP A 1 94 ? -16.648 4.670 0.667 1.00 92.75 94 ASP A CA 1
ATOM 717 C C . ASP A 1 94 ? -16.183 5.457 -0.559 1.00 92.75 94 ASP A C 1
ATOM 719 O O . ASP A 1 94 ? -15.674 6.570 -0.427 1.00 92.75 94 ASP A O 1
ATOM 723 N N . ALA A 1 95 ? -16.357 4.880 -1.748 1.00 87.19 95 ALA A N 1
ATOM 724 C CA . ALA A 1 95 ? -15.835 5.433 -2.993 1.00 87.19 95 ALA A CA 1
ATOM 725 C C . ALA A 1 95 ? -16.356 6.846 -3.301 1.00 87.19 95 ALA A C 1
ATOM 727 O O . ALA A 1 95 ? -15.695 7.602 -4.015 1.00 87.19 95 ALA A O 1
ATOM 728 N N . TYR A 1 96 ? -17.514 7.205 -2.740 1.00 86.75 96 TYR A N 1
ATOM 729 C CA . TYR A 1 96 ? -18.214 8.460 -2.997 1.00 86.75 96 TYR A CA 1
ATOM 730 C C . TYR A 1 96 ? -18.220 9.410 -1.794 1.00 86.75 96 TYR A C 1
ATOM 732 O O . TYR A 1 96 ? -18.870 10.455 -1.850 1.00 86.75 96 TYR A O 1
ATOM 740 N N . ALA A 1 97 ? -17.543 9.066 -0.693 1.00 88.81 97 ALA A N 1
ATOM 741 C CA . ALA A 1 97 ? -17.402 9.985 0.431 1.00 88.81 97 ALA A CA 1
ATOM 742 C C . ALA A 1 97 ? -16.451 11.142 0.059 1.00 88.81 97 ALA A C 1
ATOM 744 O O . ALA A 1 97 ? -15.390 10.869 -0.510 1.00 88.81 97 ALA A O 1
ATOM 745 N N . PRO A 1 98 ? -16.774 12.405 0.414 1.00 83.69 98 PRO A N 1
ATOM 746 C CA . PRO A 1 98 ? -15.939 13.570 0.097 1.00 83.69 98 PRO A CA 1
ATOM 747 C C . PRO A 1 98 ? -14.475 13.399 0.519 1.00 83.69 98 PRO A C 1
ATOM 749 O O . PRO A 1 98 ? -13.562 13.674 -0.253 1.00 83.69 98 PRO A O 1
ATOM 752 N N . ASP A 1 99 ? -14.253 12.840 1.706 1.00 82.88 99 ASP A N 1
ATOM 753 C CA . ASP A 1 99 ? -12.928 12.650 2.301 1.00 82.88 99 ASP A CA 1
ATOM 754 C C . ASP A 1 99 ? -12.044 11.683 1.487 1.00 82.88 99 ASP A C 1
ATOM 756 O O . ASP A 1 99 ? -10.817 11.732 1.558 1.00 82.88 99 ASP A O 1
ATOM 760 N N . THR A 1 100 ? -12.654 10.817 0.670 1.00 87.75 100 THR A N 1
ATOM 761 C CA . THR A 1 100 ? -11.943 9.834 -0.166 1.00 87.75 100 THR A CA 1
ATOM 762 C C . THR A 1 100 ? -11.436 10.455 -1.470 1.00 87.75 100 THR A C 1
ATOM 764 O O . THR A 1 100 ? -10.553 9.902 -2.121 1.00 87.75 100 THR A O 1
ATOM 767 N N . GLN A 1 101 ? -11.904 11.650 -1.840 1.00 87.31 101 GLN A N 1
ATOM 768 C CA . GLN A 1 101 ? -11.409 12.351 -3.024 1.00 87.31 101 GLN A CA 1
ATOM 769 C C . GLN A 1 101 ? -9.893 12.597 -2.956 1.00 87.31 101 GLN A C 1
ATOM 771 O O . GLN A 1 101 ? -9.193 12.405 -3.951 1.00 87.31 101 GLN A O 1
ATOM 776 N N . ALA A 1 102 ? -9.364 12.927 -1.772 1.00 87.94 102 ALA A N 1
ATOM 777 C CA . ALA A 1 102 ? -7.933 13.143 -1.571 1.00 87.94 102 ALA A CA 1
ATOM 778 C C . ALA A 1 102 ? -7.087 11.888 -1.864 1.00 87.94 102 ALA A C 1
ATOM 780 O O . ALA A 1 102 ? -5.935 12.013 -2.276 1.00 87.94 102 ALA A O 1
ATOM 781 N N . LEU A 1 103 ? -7.642 10.680 -1.690 1.00 90.00 103 LEU A N 1
ATOM 782 C CA . LEU A 1 103 ? -7.007 9.436 -2.132 1.00 90.00 103 LEU A CA 1
ATOM 783 C C . LEU A 1 103 ? -6.994 9.358 -3.661 1.00 90.00 103 LEU A C 1
ATOM 785 O O . LEU A 1 103 ? -5.941 9.137 -4.256 1.00 90.00 103 LEU A O 1
ATOM 789 N N . TRP A 1 104 ? -8.149 9.560 -4.299 1.00 90.31 104 TRP A N 1
ATOM 790 C CA . TRP A 1 104 ? -8.306 9.414 -5.749 1.00 90.31 104 TRP A CA 1
ATOM 791 C C . TRP A 1 104 ? -7.449 10.376 -6.558 1.00 90.31 104 TRP A C 1
ATOM 793 O O . TRP A 1 104 ? -7.002 10.011 -7.638 1.00 90.31 104 TRP A O 1
ATOM 803 N N . GLU A 1 105 ? -7.145 11.554 -6.025 1.00 89.50 105 GLU A N 1
ATOM 804 C CA . GLU A 1 105 ? -6.236 12.512 -6.659 1.00 89.50 105 GLU A CA 1
ATOM 805 C C . GLU A 1 105 ? -4.758 12.084 -6.632 1.00 89.50 105 GLU A C 1
ATOM 807 O O . GLU A 1 105 ? -3.948 12.641 -7.375 1.00 89.50 105 GLU A O 1
ATOM 812 N N . LYS A 1 106 ? -4.387 11.107 -5.792 1.00 87.81 106 LYS A N 1
ATOM 813 C CA . LYS A 1 106 ? -3.005 10.611 -5.647 1.00 87.81 106 LYS A CA 1
ATOM 814 C C . LYS A 1 106 ? -2.714 9.362 -6.472 1.00 87.81 106 LYS A C 1
ATOM 816 O O . LYS A 1 106 ? -1.548 9.026 -6.643 1.00 87.81 106 LYS A O 1
ATOM 821 N N . LEU A 1 107 ? -3.741 8.665 -6.956 1.00 89.62 107 LEU A N 1
ATOM 822 C CA . LEU A 1 107 ? -3.613 7.432 -7.741 1.00 89.62 107 LEU A CA 1
ATOM 823 C C . LEU A 1 107 ? -3.519 7.576 -9.275 1.00 89.62 107 LEU A C 1
ATOM 825 O O . LEU A 1 107 ? -3.187 6.562 -9.893 1.00 89.62 107 LEU A O 1
ATOM 829 N N . PRO A 1 108 ? -3.787 8.731 -9.931 1.00 89.69 108 PRO A N 1
ATOM 830 C CA . PRO A 1 108 ? -3.702 8.810 -11.384 1.00 89.69 108 PRO A CA 1
ATOM 831 C C . PRO A 1 108 ? -2.312 8.443 -11.891 1.00 89.69 108 PRO A C 1
ATOM 833 O O . PRO A 1 108 ? -1.304 8.634 -11.199 1.00 89.69 108 PRO A O 1
ATOM 836 N N . TYR A 1 109 ? -2.270 7.941 -13.123 1.00 89.69 109 TYR A N 1
ATOM 837 C CA . TYR A 1 109 ? -1.044 7.515 -13.787 1.00 89.69 109 TYR A CA 1
ATOM 838 C C . TYR A 1 109 ? 0.002 8.638 -13.805 1.00 89.69 109 TYR A C 1
ATOM 840 O O . TYR A 1 109 ? 1.168 8.409 -13.497 1.00 89.69 109 TYR A O 1
ATOM 848 N N . GLU A 1 110 ? -0.425 9.866 -14.094 1.00 88.88 110 GLU A N 1
ATOM 849 C CA . GLU A 1 110 ? 0.419 11.057 -14.229 1.00 88.88 110 GLU A CA 1
ATOM 850 C C . GLU A 1 110 ? 0.996 11.547 -12.895 1.00 88.88 110 GLU A C 1
ATOM 852 O O . GLU A 1 110 ? 1.961 12.308 -12.884 1.00 88.88 110 GLU A O 1
ATOM 857 N N . ALA A 1 111 ? 0.412 11.127 -11.769 1.00 86.38 111 ALA A N 1
ATOM 858 C CA . ALA A 1 111 ? 0.878 11.501 -10.437 1.00 86.38 111 ALA A CA 1
ATOM 859 C C . ALA A 1 111 ? 2.025 10.605 -9.932 1.00 86.38 111 ALA A C 1
ATOM 861 O O . ALA A 1 111 ? 2.629 10.914 -8.903 1.00 86.38 111 ALA A O 1
ATOM 862 N N . GLN A 1 112 ? 2.329 9.507 -10.635 1.00 90.75 112 GLN A N 1
ATOM 863 C CA . GLN A 1 112 ? 3.376 8.564 -10.242 1.00 90.75 112 GLN A CA 1
ATOM 864 C C . GLN A 1 112 ? 4.714 8.865 -10.937 1.00 90.75 112 GLN A C 1
ATOM 866 O O . GLN A 1 112 ? 4.735 9.451 -12.020 1.00 90.75 112 GLN A O 1
ATOM 871 N N . PRO A 1 113 ? 5.852 8.424 -10.371 1.00 91.31 113 PRO A N 1
ATOM 872 C CA . PRO A 1 113 ? 7.138 8.482 -11.059 1.00 91.31 113 PRO A CA 1
ATOM 873 C C . PRO A 1 113 ? 7.133 7.631 -12.339 1.00 91.31 113 PRO A C 1
ATOM 875 O O . PRO A 1 113 ? 6.736 6.470 -12.306 1.00 91.31 113 PRO A O 1
ATOM 878 N N . HIS A 1 114 ? 7.627 8.181 -13.455 1.00 93.12 114 HIS A N 1
ATOM 879 C CA . HIS A 1 114 ? 7.723 7.483 -14.755 1.00 93.12 114 HIS A CA 1
ATOM 880 C C . HIS A 1 114 ? 9.158 7.076 -15.131 1.00 93.12 114 HIS A C 1
ATOM 882 O O . HIS A 1 114 ? 9.471 6.920 -16.307 1.00 93.12 114 HIS A O 1
ATOM 888 N N . GLY A 1 115 ? 10.054 6.944 -14.145 1.00 93.25 115 GLY A N 1
ATOM 889 C CA . GLY A 1 115 ? 11.462 6.594 -14.388 1.00 93.25 115 GLY A CA 1
ATOM 890 C C . GLY A 1 115 ? 11.642 5.180 -14.948 1.00 93.25 115 GLY A C 1
ATOM 891 O O . GLY A 1 115 ? 12.295 4.997 -15.969 1.00 93.25 115 GLY A O 1
ATOM 892 N N . ASP A 1 116 ? 11.029 4.196 -14.294 1.00 96.50 116 ASP A N 1
ATOM 893 C CA . ASP A 1 116 ? 10.893 2.811 -14.745 1.00 96.50 116 ASP A CA 1
ATOM 894 C C . ASP A 1 116 ? 9.630 2.191 -14.111 1.00 96.50 116 ASP A C 1
ATOM 896 O O . ASP A 1 116 ? 8.958 2.816 -13.279 1.00 96.50 116 ASP A O 1
ATOM 900 N N . LEU A 1 117 ? 9.281 0.963 -14.504 1.00 97.50 117 LEU A N 1
ATOM 901 C CA . LEU A 1 117 ? 8.107 0.273 -13.959 1.00 97.50 117 LEU A CA 1
ATOM 902 C C . LEU A 1 117 ? 8.192 0.025 -12.439 1.00 97.50 117 LEU A C 1
ATOM 904 O O . LEU A 1 117 ? 7.157 0.017 -11.769 1.00 97.50 117 LEU A O 1
ATOM 908 N N . LEU A 1 118 ? 9.386 -0.160 -11.866 1.00 96.62 118 LEU A N 1
ATOM 909 C CA . LEU A 1 118 ? 9.526 -0.343 -10.419 1.00 96.62 118 LEU A CA 1
ATOM 910 C C . LEU A 1 118 ? 9.249 0.970 -9.676 1.00 96.62 118 LEU A C 1
ATOM 912 O O . LEU A 1 118 ? 8.499 0.962 -8.700 1.00 96.62 118 LEU A O 1
ATOM 916 N N . ALA A 1 119 ? 9.795 2.090 -10.148 1.00 94.94 119 ALA A N 1
ATOM 917 C CA . ALA A 1 119 ? 9.591 3.419 -9.583 1.00 94.94 119 ALA A CA 1
ATOM 918 C C . ALA A 1 119 ? 8.111 3.826 -9.621 1.00 94.94 119 ALA A C 1
ATOM 920 O O . ALA A 1 119 ? 7.599 4.371 -8.642 1.00 94.94 119 ALA A O 1
ATOM 921 N N . TYR A 1 120 ? 7.406 3.493 -10.707 1.00 95.50 120 TYR A N 1
ATOM 922 C CA . TYR A 1 120 ? 5.958 3.679 -10.806 1.00 95.50 120 TYR A CA 1
ATOM 923 C C . TYR A 1 120 ? 5.212 2.887 -9.723 1.00 95.50 120 TYR A C 1
ATOM 925 O O . TYR A 1 120 ? 4.413 3.450 -8.971 1.00 95.50 120 TYR A O 1
ATOM 933 N N . ALA A 1 121 ? 5.492 1.582 -9.606 1.00 96.12 121 ALA A N 1
ATOM 934 C CA . ALA A 1 121 ? 4.838 0.718 -8.622 1.00 96.12 121 ALA A CA 1
ATOM 935 C C . ALA A 1 121 ? 5.138 1.161 -7.178 1.00 96.12 121 ALA A C 1
ATOM 937 O O . ALA A 1 121 ? 4.248 1.170 -6.327 1.00 96.12 121 ALA A O 1
ATOM 938 N N . GLN A 1 122 ? 6.382 1.556 -6.900 1.00 94.62 122 GLN A N 1
ATOM 939 C CA . GLN A 1 122 ? 6.794 2.066 -5.594 1.00 94.62 122 GLN A CA 1
ATOM 940 C C . GLN A 1 122 ? 6.093 3.381 -5.254 1.00 94.62 122 GLN A C 1
ATOM 942 O O . GLN A 1 122 ? 5.575 3.497 -4.146 1.00 94.62 122 GLN A O 1
ATOM 947 N N . GLY A 1 123 ? 6.022 4.333 -6.189 1.00 94.00 123 GLY A N 1
ATOM 948 C CA . GLY A 1 123 ? 5.317 5.600 -5.979 1.00 94.00 123 GLY A CA 1
ATOM 949 C C . GLY A 1 123 ? 3.835 5.391 -5.669 1.00 94.00 123 GLY A C 1
ATOM 950 O O . GLY A 1 123 ? 3.319 5.956 -4.703 1.00 94.00 123 GLY A O 1
ATOM 951 N N . LEU A 1 124 ? 3.174 4.491 -6.405 1.00 94.56 124 LEU A N 1
ATOM 952 C CA . LEU A 1 124 ? 1.779 4.146 -6.138 1.00 94.56 124 LEU A CA 1
ATOM 953 C C . LEU A 1 124 ? 1.616 3.553 -4.735 1.00 94.56 124 LEU A C 1
ATOM 955 O O . LEU A 1 124 ? 0.771 4.004 -3.965 1.00 94.56 124 LEU A O 1
ATOM 959 N N . GLY A 1 125 ? 2.456 2.584 -4.372 1.00 94.88 125 GLY A N 1
ATOM 960 C CA . GLY A 1 125 ? 2.437 1.973 -3.046 1.00 94.88 125 GLY A CA 1
ATOM 961 C C . GLY A 1 125 ? 2.685 2.963 -1.906 1.00 94.88 125 GLY A C 1
ATOM 962 O O . GLY A 1 125 ? 1.969 2.939 -0.907 1.00 94.88 125 GLY A O 1
ATOM 963 N N . GLN A 1 126 ? 3.628 3.889 -2.085 1.00 93.56 126 GLN A N 1
ATOM 964 C CA . GLN A 1 126 ? 3.888 4.962 -1.126 1.00 93.56 126 GLN A CA 1
ATOM 965 C C . GLN A 1 126 ? 2.677 5.898 -0.977 1.00 93.56 126 GLN A C 1
ATOM 967 O O . GLN A 1 126 ? 2.364 6.303 0.139 1.00 93.56 126 GLN A O 1
ATOM 972 N N . ASN A 1 127 ? 1.943 6.193 -2.054 1.00 92.75 127 ASN A N 1
ATOM 973 C CA . ASN A 1 127 ? 0.703 6.973 -1.980 1.00 92.75 127 ASN A CA 1
ATOM 974 C C . ASN A 1 127 ? -0.420 6.234 -1.223 1.00 92.75 127 ASN A C 1
ATOM 976 O O . ASN A 1 127 ? -1.142 6.864 -0.445 1.00 92.75 127 ASN A O 1
ATOM 980 N N . LEU A 1 128 ? -0.540 4.906 -1.377 1.00 94.31 128 LEU A N 1
ATOM 981 C CA . LEU A 1 128 ? -1.473 4.091 -0.578 1.00 94.31 128 LEU A CA 1
ATOM 982 C C . LEU A 1 128 ? -1.086 4.083 0.910 1.00 94.31 128 LEU A C 1
ATOM 984 O O . LEU A 1 128 ? -1.942 4.249 1.777 1.00 94.31 128 LEU A O 1
ATOM 988 N N . ALA A 1 129 ? 0.204 3.930 1.209 1.00 93.00 129 ALA A N 1
ATOM 989 C CA . ALA A 1 129 ? 0.726 3.984 2.572 1.00 93.00 129 ALA A CA 1
ATOM 990 C C . ALA A 1 129 ? 0.496 5.362 3.218 1.00 93.00 129 ALA A C 1
ATOM 992 O O . ALA A 1 129 ? 0.045 5.460 4.360 1.00 93.00 129 ALA A O 1
ATOM 993 N N . LEU A 1 130 ? 0.718 6.445 2.469 1.00 92.56 130 LEU A N 1
ATOM 994 C CA . LEU A 1 130 ? 0.490 7.808 2.943 1.00 92.56 130 LEU A CA 1
ATOM 995 C C . LEU A 1 130 ? -0.984 8.055 3.301 1.00 92.56 130 LEU A C 1
ATOM 997 O O . LEU A 1 130 ? -1.273 8.709 4.301 1.00 92.56 130 LEU A O 1
ATOM 1001 N N . TRP A 1 131 ? -1.922 7.485 2.540 1.00 92.69 131 TRP A N 1
ATOM 1002 C CA . TRP A 1 131 ? -3.353 7.535 2.859 1.00 92.69 131 TRP A CA 1
ATOM 1003 C C . TRP A 1 131 ? -3.694 6.878 4.207 1.00 92.69 131 TRP A C 1
ATOM 1005 O O . TRP A 1 131 ? -4.479 7.418 4.995 1.00 92.69 131 TRP A O 1
ATOM 1015 N N . ASN A 1 132 ? -3.075 5.737 4.516 1.00 92.12 132 ASN A N 1
ATOM 1016 C CA . ASN A 1 132 ? -3.257 5.069 5.810 1.00 92.12 132 ASN A CA 1
ATOM 1017 C C . ASN A 1 132 ? -2.704 5.884 6.981 1.00 92.12 132 ASN A C 1
ATOM 1019 O O . ASN A 1 132 ? -3.094 5.670 8.128 1.00 92.12 132 ASN A O 1
ATOM 1023 N N . LEU A 1 133 ? -1.799 6.812 6.684 1.00 94.19 133 LEU A N 1
ATOM 1024 C CA . LEU A 1 133 ? -1.110 7.656 7.645 1.00 94.19 133 LEU A CA 1
ATOM 1025 C C . LEU A 1 133 ? -1.651 9.086 7.691 1.00 94.19 133 LEU A C 1
ATOM 1027 O O . LEU A 1 133 ? -1.066 9.921 8.374 1.00 94.19 133 LEU A O 1
ATOM 1031 N N . ARG A 1 134 ? -2.779 9.374 7.031 1.00 92.12 134 ARG A N 1
ATOM 1032 C CA . ARG A 1 134 ? -3.383 10.718 6.957 1.00 92.12 134 ARG A CA 1
ATOM 1033 C C . ARG A 1 134 ? -3.647 11.382 8.314 1.00 92.12 134 ARG A C 1
ATOM 1035 O O . ARG A 1 134 ? -3.552 12.597 8.407 1.00 92.12 134 ARG A O 1
ATOM 1042 N N . GLU A 1 135 ? -3.873 10.606 9.380 1.00 92.19 135 GLU A N 1
ATOM 1043 C CA . GLU A 1 135 ? -3.978 11.136 10.754 1.00 92.19 135 GLU A CA 1
ATOM 1044 C C . GLU A 1 135 ? -2.679 11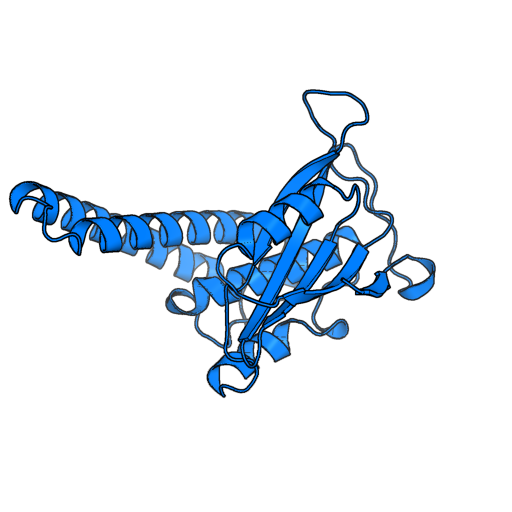.806 11.243 1.00 92.19 135 GLU A C 1
ATOM 1046 O O . GLU A 1 135 ? -2.724 12.695 12.088 1.00 92.19 135 GLU A O 1
ATOM 1051 N N . TRP A 1 136 ? -1.528 11.383 10.715 1.00 94.25 136 TRP A N 1
ATOM 1052 C CA . TRP A 1 136 ? -0.199 11.881 11.079 1.00 94.25 136 TRP A CA 1
ATOM 1053 C C . TRP A 1 136 ? 0.310 12.960 10.127 1.00 94.25 136 TRP A C 1
ATOM 1055 O O . TRP A 1 136 ? 0.973 13.901 10.555 1.00 94.25 136 TRP A O 1
ATOM 1065 N N . VAL A 1 137 ? 0.038 12.805 8.830 1.00 92.19 137 VAL A N 1
ATOM 1066 C CA . VAL A 1 137 ? 0.628 13.644 7.771 1.00 92.19 137 VAL A CA 1
ATOM 1067 C C . VAL A 1 137 ? -0.354 14.637 7.154 1.00 92.19 137 VAL A C 1
ATOM 1069 O O . VAL A 1 137 ? 0.076 15.570 6.484 1.00 92.19 137 VAL A O 1
ATOM 1072 N N . GLY A 1 138 ? -1.654 14.459 7.393 1.00 90.88 138 GLY A N 1
ATOM 1073 C CA . GLY A 1 138 ? -2.740 15.216 6.777 1.00 90.88 138 GLY A CA 1
ATOM 1074 C C . GLY A 1 138 ? -3.306 14.547 5.520 1.00 90.88 138 GLY A C 1
ATOM 1075 O O . GLY A 1 138 ? -2.598 13.889 4.756 1.00 90.88 138 GLY A O 1
ATOM 1076 N N . ASP A 1 139 ? -4.600 14.756 5.270 1.00 87.69 139 ASP A N 1
ATOM 1077 C CA . ASP A 1 139 ? -5.335 14.111 4.167 1.00 87.69 139 ASP A CA 1
ATOM 1078 C C . ASP A 1 139 ? -4.766 14.460 2.785 1.00 87.69 139 ASP A C 1
ATOM 1080 O O . ASP A 1 139 ? -4.660 13.611 1.895 1.00 87.69 139 ASP A O 1
ATOM 1084 N N . HIS A 1 140 ? -4.316 15.703 2.623 1.00 85.94 140 HIS A N 1
ATOM 1085 C CA . HIS A 1 140 ? -3.864 16.248 1.344 1.00 85.94 140 HIS A CA 1
ATOM 1086 C C . HIS A 1 140 ? -2.358 16.114 1.110 1.00 85.94 140 HIS A C 1
ATOM 1088 O O . HIS A 1 140 ? -1.895 16.510 0.046 1.00 85.94 140 HIS A O 1
ATOM 1094 N N . ALA A 1 141 ? -1.606 15.525 2.047 1.00 89.44 141 ALA A N 1
ATOM 1095 C CA . ALA A 1 141 ? -0.162 15.366 1.913 1.00 89.44 141 ALA A CA 1
ATOM 1096 C C . ALA A 1 141 ? 0.203 14.638 0.614 1.00 89.44 141 ALA A C 1
ATOM 1098 O O . ALA A 1 141 ? -0.336 13.562 0.337 1.00 89.44 141 ALA A O 1
ATOM 1099 N N . ARG A 1 142 ? 1.127 15.183 -0.177 1.00 88.62 142 ARG A N 1
ATOM 1100 C CA . ARG A 1 142 ? 1.647 14.521 -1.382 1.00 88.62 142 ARG A CA 1
ATOM 1101 C C . ARG A 1 142 ? 3.146 14.356 -1.284 1.00 88.62 142 ARG A C 1
ATOM 1103 O O . ARG A 1 142 ? 3.835 15.210 -0.749 1.00 88.62 142 ARG A O 1
ATOM 1110 N N . ILE A 1 143 ? 3.672 13.272 -1.836 1.00 89.12 143 ILE A N 1
ATOM 1111 C CA . ILE A 1 143 ? 5.117 13.060 -1.861 1.00 89.12 143 ILE A CA 1
ATOM 1112 C C . ILE A 1 143 ? 5.707 13.934 -2.966 1.00 89.12 143 ILE A C 1
ATOM 1114 O O . ILE A 1 143 ? 5.306 13.846 -4.128 1.00 89.12 143 ILE A O 1
ATOM 1118 N N . ALA A 1 144 ? 6.665 14.791 -2.618 1.00 85.56 144 ALA A N 1
ATOM 1119 C CA . ALA A 1 144 ? 7.410 15.545 -3.615 1.00 85.56 144 ALA A CA 1
ATOM 1120 C C . ALA A 1 144 ? 8.173 14.577 -4.540 1.00 85.56 144 ALA A C 1
ATOM 1122 O O . ALA A 1 144 ? 8.736 13.599 -4.047 1.00 85.56 144 ALA A O 1
ATOM 1123 N N . PRO A 1 145 ? 8.336 14.875 -5.843 1.00 80.81 145 PRO A N 1
ATOM 1124 C CA . PRO A 1 145 ? 9.189 14.064 -6.718 1.00 80.81 145 PRO A CA 1
ATOM 1125 C C . PRO A 1 145 ? 10.609 13.860 -6.162 1.00 80.81 145 PRO A C 1
ATOM 1127 O O . PRO A 1 145 ? 11.162 12.771 -6.250 1.00 80.81 145 PRO A O 1
ATOM 1130 N N . SER A 1 146 ? 11.169 14.885 -5.508 1.00 80.56 146 SER A N 1
ATOM 1131 C CA . SER A 1 146 ? 12.471 14.834 -4.827 1.00 80.56 146 SER A CA 1
ATOM 1132 C C . SER A 1 146 ? 12.481 14.001 -3.538 1.00 80.56 146 SER A C 1
ATOM 1134 O O . SER A 1 146 ? 13.549 13.637 -3.059 1.00 80.56 146 SER A O 1
ATOM 1136 N N . GLY A 1 147 ? 11.313 13.732 -2.951 1.00 82.44 147 GLY A N 1
ATOM 1137 C CA . GLY A 1 147 ? 11.151 12.951 -1.725 1.00 82.44 147 GLY A CA 1
ATOM 1138 C C . GLY A 1 147 ? 10.960 11.451 -1.966 1.00 82.44 147 GLY A C 1
ATOM 1139 O O . GLY A 1 147 ? 11.253 10.661 -1.072 1.00 82.44 147 GLY A O 1
ATOM 1140 N N . MET A 1 148 ? 10.529 11.044 -3.167 1.00 81.25 148 MET A N 1
ATOM 1141 C CA . MET A 1 148 ? 10.144 9.658 -3.490 1.00 81.25 148 MET A CA 1
ATOM 1142 C C . MET A 1 148 ? 11.233 8.612 -3.196 1.00 81.25 148 MET A C 1
ATOM 1144 O O . MET A 1 148 ? 10.928 7.523 -2.706 1.00 81.25 148 MET A O 1
ATOM 1148 N N . SER A 1 149 ? 12.508 8.938 -3.435 1.00 80.25 149 SER A N 1
ATOM 1149 C CA . SER A 1 149 ? 13.624 8.015 -3.175 1.00 80.25 149 SER A CA 1
ATOM 1150 C C . SER A 1 149 ? 13.923 7.823 -1.685 1.00 80.25 149 SER A C 1
ATOM 1152 O O . SER A 1 149 ? 14.417 6.771 -1.289 1.00 80.25 149 SER A O 1
ATOM 1154 N N . ASN A 1 150 ? 13.621 8.824 -0.854 1.00 85.38 150 ASN A N 1
ATOM 1155 C CA . ASN A 1 150 ? 14.066 8.881 0.542 1.00 85.38 150 ASN A CA 1
ATOM 1156 C C . ASN A 1 150 ? 12.926 8.646 1.539 1.00 85.38 150 ASN A C 1
ATOM 1158 O O . ASN A 1 150 ? 13.182 8.331 2.698 1.00 85.38 150 ASN A O 1
ATOM 1162 N N . ILE A 1 151 ? 11.670 8.787 1.107 1.00 89.88 151 ILE A N 1
ATOM 1163 C CA . ILE A 1 151 ? 10.507 8.686 1.995 1.00 89.88 151 ILE A CA 1
ATOM 1164 C C . ILE A 1 151 ? 10.153 7.243 2.358 1.00 89.88 151 ILE A C 1
ATOM 1166 O O . ILE A 1 151 ? 9.511 7.016 3.378 1.00 89.88 151 ILE A O 1
ATOM 1170 N N . ARG A 1 152 ? 10.579 6.258 1.554 1.00 88.69 152 ARG A N 1
ATOM 1171 C CA . ARG A 1 152 ? 10.156 4.855 1.693 1.00 88.69 152 ARG A CA 1
ATOM 1172 C C . ARG A 1 152 ? 10.402 4.293 3.093 1.00 88.69 152 ARG A C 1
ATOM 1174 O O . ARG A 1 152 ? 9.480 3.771 3.708 1.00 88.69 152 ARG A O 1
ATOM 1181 N N . GLU A 1 153 ? 11.637 4.380 3.575 1.00 90.62 153 GLU A N 1
ATOM 1182 C CA . GLU A 1 153 ? 12.026 3.788 4.858 1.00 90.62 153 GLU A CA 1
ATOM 1183 C C . GLU A 1 153 ? 11.347 4.491 6.052 1.00 90.62 153 GLU A C 1
ATOM 1185 O O . GLU A 1 153 ? 10.732 3.808 6.877 1.00 90.62 153 GLU A O 1
ATOM 1190 N N . PRO A 1 154 ? 11.335 5.839 6.129 1.00 92.81 154 PRO A N 1
ATOM 1191 C CA . PRO A 1 154 ? 10.518 6.550 7.109 1.00 92.81 154 PRO A CA 1
ATOM 1192 C C . PRO A 1 154 ? 9.029 6.181 7.067 1.00 92.81 154 PRO A C 1
ATOM 1194 O O . PRO A 1 154 ? 8.414 6.017 8.118 1.00 92.81 154 PRO A O 1
ATOM 1197 N N . LEU A 1 155 ? 8.452 6.012 5.874 1.00 92.69 155 LEU A N 1
ATOM 1198 C CA . LEU A 1 155 ? 7.037 5.684 5.709 1.00 92.69 155 LEU A CA 1
ATOM 1199 C C . LEU A 1 155 ? 6.714 4.289 6.257 1.00 92.69 155 LEU A C 1
ATOM 1201 O O . LEU A 1 155 ? 5.798 4.160 7.064 1.00 92.69 155 LEU A O 1
ATOM 1205 N N . ILE A 1 156 ? 7.522 3.274 5.923 1.00 91.88 156 ILE A N 1
ATOM 1206 C CA . ILE A 1 156 ? 7.384 1.904 6.455 1.00 91.88 156 ILE A CA 1
ATOM 1207 C C . ILE A 1 156 ? 7.456 1.905 7.987 1.00 91.88 156 ILE A C 1
ATOM 1209 O O . ILE A 1 156 ? 6.680 1.229 8.675 1.00 91.88 156 ILE A O 1
ATOM 1213 N N . ARG A 1 157 ? 8.387 2.680 8.551 1.00 94.62 157 ARG A N 1
ATOM 1214 C CA . ARG A 1 157 ? 8.530 2.794 10.003 1.00 94.62 157 ARG A CA 1
ATOM 1215 C C . ARG A 1 157 ? 7.313 3.468 10.639 1.00 94.62 157 ARG A C 1
ATOM 1217 O O . ARG A 1 157 ? 6.861 3.011 11.689 1.00 94.62 157 ARG A O 1
ATOM 1224 N N . LEU A 1 158 ? 6.752 4.498 10.005 1.00 95.56 158 LEU A N 1
ATOM 1225 C CA . LEU A 1 158 ? 5.545 5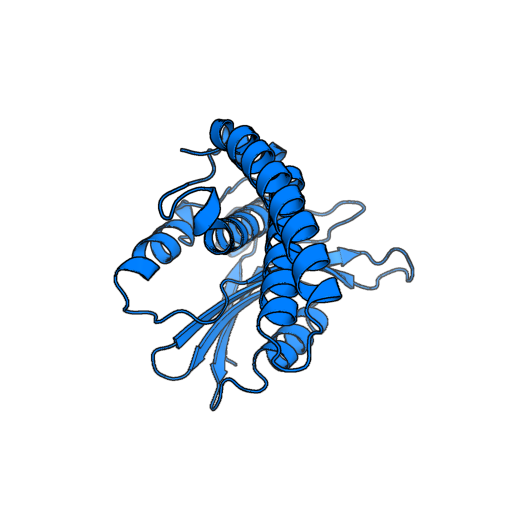.166 10.489 1.00 95.56 158 LEU A CA 1
ATOM 1226 C C . LEU A 1 158 ? 4.309 4.256 10.389 1.00 95.56 158 LEU A C 1
ATOM 1228 O O . LEU A 1 158 ? 3.536 4.193 11.342 1.00 95.56 158 LEU A O 1
ATOM 1232 N N . GLU A 1 159 ? 4.160 3.478 9.312 1.00 93.62 159 GLU A N 1
ATOM 1233 C CA . GLU A 1 159 ? 3.116 2.445 9.193 1.00 93.62 159 GLU A CA 1
ATOM 1234 C C . GLU A 1 159 ? 3.223 1.407 10.314 1.00 93.62 159 GLU A C 1
ATOM 1236 O O . GLU A 1 159 ? 2.222 1.054 10.942 1.00 93.62 159 GLU A O 1
ATOM 1241 N N . THR A 1 160 ? 4.447 0.974 10.626 1.00 94.69 160 THR A N 1
ATOM 1242 C CA . THR A 1 160 ? 4.712 0.020 11.710 1.00 94.69 160 THR A CA 1
ATOM 1243 C C . THR A 1 160 ? 4.287 0.584 13.067 1.00 94.69 160 THR A C 1
ATOM 1245 O O . THR A 1 160 ? 3.596 -0.094 13.831 1.00 94.69 160 THR A O 1
ATOM 1248 N N . LEU A 1 161 ? 4.652 1.835 13.368 1.00 96.31 161 LEU A N 1
ATOM 1249 C CA . LEU A 1 161 ? 4.235 2.512 14.600 1.00 96.31 161 LEU A CA 1
ATOM 1250 C C . LEU A 1 161 ? 2.711 2.679 14.662 1.00 96.31 161 LEU A C 1
ATOM 1252 O O . LEU A 1 161 ? 2.103 2.382 15.690 1.00 96.31 161 LEU A O 1
ATOM 1256 N N . ASN A 1 162 ? 2.079 3.083 13.558 1.00 95.56 162 ASN A N 1
ATOM 1257 C CA . ASN A 1 162 ? 0.632 3.263 13.473 1.00 95.56 162 ASN A CA 1
ATOM 1258 C C . ASN A 1 162 ? -0.135 1.948 13.716 1.00 95.56 162 ASN A C 1
ATOM 1260 O O . ASN A 1 162 ? -1.132 1.922 14.448 1.00 95.56 162 ASN A O 1
ATOM 1264 N N . ALA A 1 163 ? 0.362 0.836 13.166 1.00 93.31 163 ALA A N 1
ATOM 1265 C CA . ALA A 1 163 ? -0.188 -0.494 13.404 1.00 93.31 163 ALA A CA 1
ATOM 1266 C C . ALA A 1 163 ? -0.058 -0.908 14.881 1.00 93.31 163 ALA A C 1
ATOM 1268 O O . ALA A 1 163 ? -1.035 -1.361 15.481 1.00 93.31 163 ALA A O 1
ATOM 1269 N N . GLN A 1 164 ? 1.108 -0.691 15.499 1.00 96.06 164 GLN A N 1
ATOM 1270 C CA . GLN A 1 164 ? 1.327 -0.981 16.922 1.00 96.06 164 GLN A CA 1
ATOM 1271 C C . GLN A 1 164 ? 0.424 -0.132 17.831 1.00 96.06 164 GLN A C 1
ATOM 1273 O O . GLN A 1 164 ? -0.197 -0.664 18.752 1.00 96.06 164 GLN A O 1
ATOM 1278 N N . ILE A 1 165 ? 0.283 1.170 17.557 1.00 95.94 165 ILE A N 1
ATOM 1279 C CA . ILE A 1 165 ? -0.627 2.066 18.292 1.00 95.94 165 ILE A CA 1
ATOM 1280 C C . ILE A 1 165 ? -2.070 1.560 18.192 1.00 95.94 165 ILE A C 1
ATOM 1282 O O . ILE A 1 165 ? -2.773 1.470 19.202 1.00 95.94 165 ILE A O 1
ATOM 1286 N N . SER A 1 166 ? -2.509 1.180 16.991 1.00 93.69 166 SER A N 1
ATOM 1287 C CA . SER A 1 166 ? -3.855 0.645 16.759 1.00 93.69 166 SER A CA 1
ATOM 1288 C C . SER A 1 166 ? -4.104 -0.655 17.533 1.00 93.69 166 SER A C 1
ATOM 1290 O O . SER A 1 166 ? -5.160 -0.810 18.151 1.00 93.69 166 SER A O 1
ATOM 1292 N N . GLN A 1 167 ? -3.117 -1.555 17.585 1.00 94.00 167 GLN A N 1
ATOM 1293 C CA . GLN A 1 167 ? -3.189 -2.786 18.381 1.00 94.00 167 GLN A CA 1
ATOM 1294 C C . GLN A 1 167 ? -3.296 -2.501 19.885 1.00 94.00 167 GLN A C 1
ATOM 1296 O O . GLN A 1 167 ? -4.158 -3.071 20.557 1.00 94.00 167 GLN A O 1
ATOM 1301 N N . LEU A 1 168 ? -2.486 -1.583 20.425 1.00 93.94 168 LEU A N 1
ATOM 1302 C CA . LEU A 1 168 ? -2.559 -1.200 21.842 1.00 93.94 168 LEU A CA 1
ATOM 1303 C C . LEU A 1 168 ? -3.916 -0.577 22.194 1.00 93.94 168 LEU A C 1
ATOM 1305 O O . LEU A 1 168 ? -4.498 -0.900 23.233 1.00 93.94 168 LEU A O 1
ATOM 1309 N N . ARG A 1 169 ? -4.460 0.271 21.312 1.00 93.19 169 ARG A N 1
ATOM 1310 C CA . ARG A 1 169 ? -5.807 0.846 21.461 1.00 93.19 169 ARG A CA 1
ATOM 1311 C C . ARG A 1 169 ? -6.883 -0.236 21.487 1.00 93.19 169 ARG A C 1
ATOM 1313 O O . ARG A 1 169 ? -7.794 -0.147 22.311 1.00 93.19 169 ARG A O 1
ATOM 1320 N N . ALA A 1 170 ? -6.780 -1.249 20.627 1.00 92.94 170 ALA A N 1
ATOM 1321 C CA . ALA A 1 170 ? -7.712 -2.374 20.598 1.00 92.94 170 ALA A CA 1
ATOM 1322 C C . ALA A 1 170 ? -7.649 -3.195 21.898 1.00 92.94 170 ALA A C 1
ATOM 1324 O O . ALA A 1 170 ? -8.682 -3.414 22.529 1.00 92.94 170 ALA A O 1
ATOM 1325 N N . LEU A 1 171 ? -6.444 -3.553 22.359 1.00 91.81 171 LEU A N 1
ATOM 1326 C CA . LEU A 1 171 ? -6.241 -4.258 23.631 1.00 91.81 171 LEU A CA 1
ATOM 1327 C C . LEU A 1 171 ? -6.798 -3.469 24.821 1.00 91.81 171 LEU A C 1
ATOM 1329 O O . LEU A 1 171 ? -7.439 -4.032 25.703 1.00 91.81 171 LEU A O 1
ATOM 1333 N N . ARG A 1 172 ? -6.621 -2.147 24.834 1.00 90.81 172 ARG A N 1
ATOM 1334 C CA . ARG A 1 172 ? -7.140 -1.280 25.900 1.00 90.81 172 ARG A CA 1
ATOM 1335 C C . ARG A 1 172 ? -8.669 -1.178 25.911 1.00 90.81 172 ARG A C 1
ATOM 1337 O O . ARG A 1 172 ? -9.244 -0.932 26.966 1.00 90.81 172 ARG A O 1
ATOM 1344 N N . ARG A 1 173 ? -9.323 -1.314 24.753 1.00 90.12 173 ARG A N 1
ATOM 1345 C CA . ARG A 1 173 ? -10.792 -1.312 24.633 1.00 90.12 173 ARG A CA 1
ATOM 1346 C C . ARG A 1 173 ? -11.416 -2.668 24.968 1.00 90.12 173 ARG A C 1
ATOM 1348 O O . ARG A 1 173 ? -12.633 -2.727 25.108 1.00 90.12 173 ARG A O 1
ATOM 1355 N N . ASN A 1 174 ? -10.616 -3.729 25.088 1.00 91.38 174 ASN A N 1
ATOM 1356 C CA . ASN A 1 174 ? -11.106 -5.043 25.479 1.00 91.38 174 ASN A CA 1
ATOM 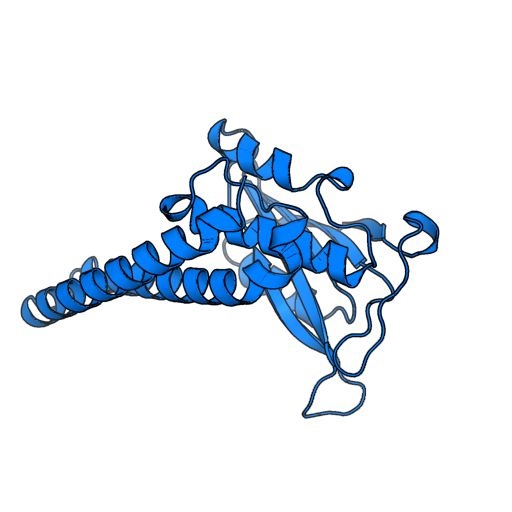1357 C C . ASN A 1 174 ? -11.641 -4.998 26.932 1.00 91.38 174 ASN A C 1
ATOM 1359 O O . ASN A 1 174 ? -10.886 -4.607 27.828 1.00 91.38 174 ASN A O 1
ATOM 1363 N N . PRO A 1 175 ? -12.912 -5.386 27.176 1.00 85.31 175 PRO A N 1
ATOM 1364 C CA . PRO A 1 175 ? -13.519 -5.398 28.510 1.00 85.31 175 PRO A CA 1
ATOM 1365 C C . PRO A 1 175 ? -12.759 -6.234 29.546 1.00 85.31 175 PRO A C 1
ATOM 1367 O O . PRO A 1 175 ? -12.785 -5.901 30.729 1.00 85.31 175 PRO A O 1
ATOM 1370 N N . ASP A 1 176 ? -12.061 -7.281 29.103 1.00 89.50 176 ASP A N 1
ATOM 1371 C CA . ASP A 1 176 ? -11.350 -8.218 29.979 1.00 89.50 176 ASP A CA 1
ATOM 1372 C C . ASP A 1 176 ? -9.954 -7.723 30.389 1.00 89.50 176 ASP A C 1
ATOM 1374 O O . ASP A 1 176 ? -9.261 -8.374 31.173 1.00 89.50 176 ASP A O 1
ATOM 1378 N N . THR A 1 177 ? -9.510 -6.573 29.872 1.00 85.25 177 THR A N 1
ATOM 1379 C CA . THR A 1 177 ? -8.181 -6.030 30.166 1.00 85.25 177 THR A CA 1
ATOM 1380 C C . THR A 1 177 ? -8.118 -5.495 31.603 1.00 85.25 177 THR A C 1
ATOM 1382 O O . THR A 1 177 ? -8.778 -4.500 31.923 1.00 85.25 177 THR A O 1
ATOM 1385 N N . PRO A 1 178 ? -7.275 -6.069 32.488 1.00 88.38 178 PRO A N 1
ATOM 1386 C CA . PRO A 1 178 ? -7.168 -5.613 33.871 1.00 88.38 178 PRO A CA 1
ATOM 1387 C C . PRO A 1 178 ? -6.673 -4.165 33.964 1.00 88.38 178 PRO A C 1
ATOM 1389 O O . PRO A 1 178 ? -5.832 -3.733 33.174 1.00 88.38 178 PRO A O 1
ATOM 1392 N N . LEU A 1 179 ? -7.096 -3.428 34.999 1.00 82.25 179 LEU A N 1
ATOM 1393 C CA . LEU A 1 179 ? -6.739 -2.011 35.186 1.00 82.25 179 LEU A CA 1
ATOM 1394 C C . LEU A 1 179 ? -5.221 -1.754 35.144 1.00 82.25 179 LEU A C 1
ATOM 1396 O O . LEU A 1 179 ? -4.770 -0.787 34.530 1.00 82.25 179 LEU A O 1
ATOM 1400 N N . ARG A 1 180 ? -4.424 -2.635 35.765 1.00 85.62 180 ARG A N 1
ATOM 1401 C CA . ARG A 1 180 ? -2.954 -2.550 35.759 1.00 85.62 180 ARG A CA 1
ATOM 1402 C C . ARG A 1 180 ? -2.380 -2.661 34.345 1.00 85.62 180 ARG A C 1
ATOM 1404 O O . ARG A 1 180 ? -1.481 -1.895 34.004 1.00 85.62 180 ARG A O 1
ATOM 1411 N N . GLU A 1 181 ? -2.913 -3.573 33.533 1.00 88.75 181 GLU A N 1
ATOM 1412 C CA . GLU A 1 181 ? -2.478 -3.737 32.145 1.00 88.75 181 GLU A CA 1
ATOM 1413 C C . GLU A 1 181 ? -2.939 -2.552 31.297 1.00 88.75 181 GLU A C 1
ATOM 1415 O O . GLU A 1 181 ? -2.133 -1.981 30.574 1.00 88.75 181 GLU A O 1
ATOM 1420 N N . SER A 1 182 ? -4.171 -2.067 31.482 1.00 85.56 182 SER A N 1
ATOM 1421 C CA . SER A 1 182 ? -4.652 -0.843 30.825 1.00 85.56 182 SER A CA 1
ATOM 1422 C C . SER A 1 182 ? -3.740 0.363 31.101 1.00 85.56 182 SER A C 1
ATOM 1424 O O . SER A 1 182 ? -3.425 1.122 30.183 1.00 85.56 182 SER A O 1
ATOM 1426 N N . SER A 1 183 ? -3.271 0.548 32.340 1.00 88.50 183 SER A N 1
ATOM 1427 C CA . SER A 1 183 ? -2.315 1.614 32.673 1.00 88.50 183 SER A CA 1
ATOM 1428 C C . SER A 1 183 ? -0.963 1.431 31.974 1.00 88.50 183 SER A C 1
ATOM 1430 O O . SER A 1 183 ? -0.409 2.406 31.469 1.00 88.50 183 SER A O 1
ATOM 1432 N N . ARG A 1 184 ? -0.448 0.195 31.884 1.00 91.12 184 ARG A N 1
ATOM 1433 C CA . ARG A 1 184 ? 0.801 -0.115 31.163 1.00 91.12 184 ARG A CA 1
ATOM 1434 C C . ARG A 1 184 ? 0.674 0.158 29.663 1.00 91.12 184 ARG A C 1
ATOM 1436 O O . ARG A 1 184 ? 1.536 0.823 29.090 1.00 91.12 184 ARG A O 1
ATOM 1443 N N . LEU A 1 185 ? -0.429 -0.286 29.059 1.00 92.06 185 LEU A N 1
ATOM 1444 C CA . LEU A 1 185 ? -0.743 -0.065 27.648 1.00 92.06 185 LEU A CA 1
ATOM 1445 C C . LEU A 1 185 ? -0.831 1.430 27.317 1.00 92.06 185 LEU A C 1
ATOM 1447 O O . LEU A 1 185 ? -0.340 1.832 26.271 1.00 92.06 185 LEU A O 1
ATOM 1451 N N . ARG A 1 186 ? -1.375 2.272 28.211 1.00 91.06 186 ARG A N 1
ATOM 1452 C CA . ARG A 1 186 ? -1.419 3.737 28.011 1.00 91.06 186 ARG A CA 1
ATOM 1453 C C . ARG A 1 186 ? -0.034 4.370 27.933 1.00 91.06 186 ARG A C 1
ATOM 1455 O O . ARG A 1 186 ? 0.191 5.224 27.083 1.00 91.06 186 ARG A O 1
ATOM 1462 N N . VAL A 1 187 ? 0.886 3.972 28.813 1.00 93.88 187 VAL A N 1
ATOM 1463 C CA . VAL A 1 187 ? 2.259 4.504 28.801 1.00 93.88 187 VAL A CA 1
ATOM 1464 C C . VAL A 1 187 ? 2.973 4.094 27.513 1.00 93.88 187 VAL A C 1
ATOM 1466 O O . VAL A 1 187 ? 3.636 4.919 26.886 1.00 93.88 187 VAL A O 1
ATOM 1469 N N . GLN A 1 188 ? 2.798 2.840 27.086 1.00 94.44 188 GLN A N 1
ATOM 1470 C CA . GLN A 1 188 ? 3.371 2.352 25.833 1.00 94.44 188 GLN A CA 1
ATOM 1471 C C . GLN A 1 188 ? 2.752 3.041 24.607 1.00 94.44 188 GLN A C 1
ATOM 1473 O O . GLN A 1 188 ? 3.493 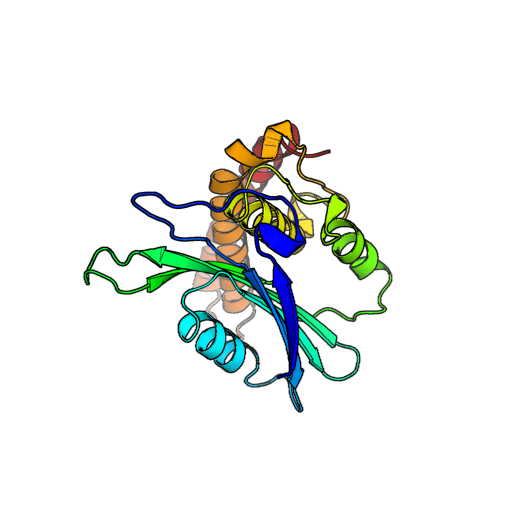3.474 23.729 1.00 94.44 188 GLN A O 1
ATOM 1478 N N . GLU A 1 189 ? 1.424 3.199 24.573 1.00 94.56 189 GLU A N 1
ATOM 1479 C CA . GLU A 1 189 ? 0.700 3.942 23.531 1.00 94.56 189 GLU A CA 1
ATOM 1480 C C . GLU A 1 189 ? 1.250 5.368 23.420 1.00 94.56 189 GLU A C 1
ATOM 1482 O O . GLU A 1 189 ? 1.613 5.802 22.331 1.00 94.56 189 GLU A O 1
ATOM 1487 N N . HIS A 1 190 ? 1.391 6.073 24.546 1.00 96.12 190 HIS A N 1
ATOM 1488 C CA . HIS A 1 190 ? 1.906 7.439 24.559 1.00 96.12 190 HIS A CA 1
ATOM 1489 C C . HIS A 1 190 ? 3.334 7.535 24.007 1.00 96.12 190 HIS A C 1
ATOM 1491 O O . HIS A 1 190 ? 3.620 8.432 23.220 1.00 96.12 190 HIS A O 1
ATOM 1497 N N . ARG A 1 191 ? 4.216 6.593 24.364 1.00 96.31 191 ARG A N 1
ATOM 1498 C CA . ARG A 1 191 ? 5.585 6.553 23.832 1.00 96.31 191 ARG A CA 1
ATOM 1499 C C . ARG A 1 191 ? 5.601 6.365 22.314 1.00 96.31 191 ARG A C 1
ATOM 1501 O O . ARG A 1 191 ? 6.275 7.121 21.628 1.00 96.31 191 ARG A O 1
ATOM 1508 N N . LEU A 1 192 ? 4.844 5.396 21.796 1.00 96.94 192 LEU A N 1
ATOM 1509 C CA . LEU A 1 192 ? 4.786 5.156 20.352 1.00 96.94 192 LEU A CA 1
ATOM 1510 C C . LEU A 1 192 ? 4.179 6.343 19.598 1.00 96.94 192 LEU A C 1
ATOM 1512 O O . LEU A 1 192 ? 4.616 6.635 18.491 1.00 96.94 192 LEU A O 1
ATOM 1516 N N . ILE A 1 193 ? 3.210 7.045 20.197 1.00 96.62 193 ILE A N 1
ATOM 1517 C CA . ILE A 1 193 ? 2.663 8.284 19.633 1.00 96.62 193 ILE A CA 1
ATOM 1518 C C . ILE A 1 193 ? 3.757 9.349 19.514 1.00 96.62 193 ILE A C 1
ATOM 1520 O O . ILE A 1 193 ? 3.862 9.963 18.461 1.00 96.62 193 ILE A O 1
ATOM 1524 N N . GLN A 1 194 ? 4.592 9.549 20.539 1.00 96.44 194 GLN A N 1
ATOM 1525 C CA . GLN A 1 194 ? 5.704 10.510 20.464 1.00 96.44 194 GLN A CA 1
ATOM 1526 C C . GLN A 1 194 ? 6.708 10.139 19.363 1.00 96.44 194 GLN A C 1
ATOM 1528 O O . GLN A 1 194 ? 7.099 10.997 18.574 1.00 96.44 194 GLN A O 1
ATOM 1533 N N . ASP A 1 195 ? 7.064 8.856 19.256 1.00 95.69 195 ASP A N 1
ATOM 1534 C CA . ASP A 1 195 ? 7.955 8.366 18.198 1.00 95.69 195 ASP A CA 1
ATOM 1535 C C . ASP A 1 195 ? 7.338 8.575 16.799 1.00 95.69 195 ASP A C 1
ATOM 1537 O O . ASP A 1 195 ? 8.033 8.968 15.859 1.00 95.69 195 ASP A O 1
ATOM 1541 N N . ALA A 1 196 ? 6.027 8.350 16.658 1.00 96.00 196 ALA A N 1
ATOM 1542 C CA . ALA A 1 196 ? 5.291 8.567 15.415 1.00 96.00 196 ALA A CA 1
ATOM 1543 C C . ALA A 1 196 ? 5.191 10.055 15.052 1.00 96.00 196 ALA A C 1
ATOM 1545 O O . ALA A 1 196 ? 5.373 10.392 13.887 1.00 96.00 196 ALA A O 1
ATOM 1546 N N . MET A 1 197 ? 4.973 10.946 16.028 1.00 95.31 197 MET A N 1
ATOM 1547 C CA . MET A 1 197 ? 4.969 12.399 15.814 1.00 95.31 197 MET A CA 1
ATOM 1548 C C . MET A 1 197 ? 6.327 12.891 15.310 1.00 95.31 197 MET A C 1
ATOM 1550 O O . MET A 1 197 ? 6.388 13.553 14.279 1.00 95.31 197 MET A O 1
ATOM 1554 N N . ALA A 1 198 ? 7.419 12.513 15.981 1.00 94.50 198 ALA A N 1
ATOM 1555 C CA . ALA A 1 198 ? 8.766 12.913 15.576 1.00 94.50 198 ALA A CA 1
ATOM 1556 C C . ALA A 1 198 ? 9.114 12.417 14.160 1.00 94.50 198 ALA A C 1
ATOM 1558 O O . ALA A 1 198 ? 9.750 13.118 13.371 1.00 94.50 198 ALA A O 1
ATOM 1559 N N . LEU A 1 199 ? 8.673 11.205 13.813 1.00 94.56 199 LEU A N 1
ATOM 1560 C CA . LEU A 1 199 ? 8.866 10.659 12.475 1.00 94.56 199 LEU A CA 1
ATOM 1561 C C . LEU A 1 199 ? 7.984 11.355 11.431 1.00 94.56 199 LEU A C 1
ATOM 1563 O O . LEU A 1 199 ? 8.466 11.633 10.334 1.00 94.56 199 LEU A O 1
ATOM 1567 N N . ALA A 1 200 ? 6.730 11.668 11.772 1.00 93.62 200 ALA A N 1
ATOM 1568 C CA . ALA A 1 200 ? 5.820 12.429 10.923 1.00 93.62 200 ALA A CA 1
ATOM 1569 C C . ALA A 1 200 ? 6.399 13.816 10.598 1.00 93.62 200 ALA A C 1
ATOM 1571 O O . ALA A 1 200 ? 6.398 14.219 9.440 1.00 93.62 200 ALA A O 1
ATOM 1572 N N . GLU A 1 201 ? 6.977 14.508 11.583 1.00 91.31 201 GLU A N 1
ATOM 1573 C CA . GLU A 1 201 ? 7.686 15.778 11.380 1.00 91.31 201 GLU A CA 1
ATOM 1574 C C . GLU A 1 201 ? 8.904 15.623 10.460 1.00 91.31 201 GLU A C 1
ATOM 1576 O O . GLU A 1 201 ? 9.120 16.446 9.571 1.00 91.31 201 GLU A O 1
ATOM 1581 N N . CYS A 1 202 ? 9.676 14.543 10.613 1.00 89.12 202 CYS A N 1
ATOM 1582 C CA . CYS A 1 202 ? 10.826 14.265 9.753 1.00 89.12 202 CYS A CA 1
ATOM 1583 C C . CYS A 1 202 ? 10.423 14.080 8.281 1.00 89.12 202 CYS A C 1
ATOM 1585 O O . CYS A 1 202 ? 11.106 14.583 7.385 1.00 89.12 202 CYS A O 1
ATOM 1587 N N . ILE A 1 203 ? 9.301 13.402 8.017 1.00 91.00 203 ILE A N 1
ATOM 1588 C CA . ILE A 1 203 ? 8.829 13.185 6.644 1.00 91.00 203 ILE A CA 1
ATOM 1589 C C . ILE A 1 203 ? 8.158 14.414 6.028 1.00 91.00 203 ILE A C 1
ATOM 1591 O O . ILE A 1 203 ? 8.100 14.469 4.804 1.00 91.00 203 ILE A O 1
ATOM 1595 N N . GLN A 1 204 ? 7.735 15.423 6.807 1.00 85.88 204 GLN A N 1
ATOM 1596 C CA . GLN A 1 204 ? 7.130 16.654 6.263 1.00 85.88 204 GLN A CA 1
ATOM 1597 C C . GLN A 1 204 ? 8.013 17.329 5.204 1.00 85.88 204 GLN A C 1
ATOM 1599 O O . GLN A 1 204 ? 7.501 17.821 4.205 1.00 85.88 204 GLN A O 1
ATOM 1604 N N . GLY A 1 205 ? 9.342 17.290 5.350 1.00 82.31 205 GLY A N 1
ATOM 1605 C CA . GLY A 1 205 ? 10.264 17.854 4.353 1.00 82.31 205 GLY A CA 1
ATOM 1606 C C . GLY A 1 205 ? 10.264 17.132 2.996 1.00 82.31 205 GLY A C 1
ATOM 1607 O O . GLY A 1 205 ? 10.704 17.698 1.996 1.00 82.31 205 GLY A O 1
ATOM 1608 N N . ALA A 1 206 ? 9.774 15.890 2.945 1.00 84.25 206 ALA A N 1
ATOM 1609 C CA . ALA A 1 206 ? 9.586 15.117 1.718 1.00 84.25 206 ALA A CA 1
ATOM 1610 C C . ALA A 1 206 ? 8.168 15.263 1.133 1.00 84.25 206 ALA A C 1
ATOM 1612 O O . ALA A 1 206 ? 7.907 14.757 0.035 1.00 84.25 206 ALA A O 1
ATOM 1613 N N . LEU A 1 207 ? 7.268 15.942 1.850 1.00 87.06 207 LEU A N 1
ATOM 1614 C CA . LEU A 1 207 ? 5.880 16.163 1.462 1.00 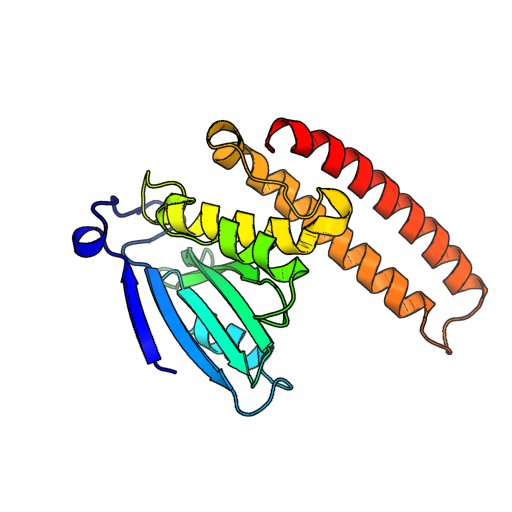87.06 207 LEU A CA 1
ATOM 1615 C C . LEU A 1 207 ? 5.683 17.554 0.827 1.00 87.06 207 LEU A C 1
ATOM 1617 O O . LEU A 1 207 ? 6.544 18.432 0.905 1.00 87.06 207 LEU A O 1
ATOM 1621 N N . ARG A 1 208 ? 4.552 17.724 0.144 1.00 76.19 208 ARG A N 1
ATOM 1622 C CA . ARG A 1 208 ? 4.019 18.967 -0.424 1.00 76.19 208 ARG A CA 1
ATOM 1623 C C . ARG A 1 208 ? 2.537 19.080 -0.115 1.00 76.19 208 ARG A C 1
ATOM 1625 O O . ARG A 1 208 ? 1.876 18.014 -0.054 1.00 76.19 208 ARG A O 1
#

Secondary structure (DSSP, 8-state):
-EEEEEEEHHHH-PPPEESSS-EESEEEEEEEE-S-STTHHHHHHHHHHH-SS-EEEEEEETTEEEEEEEEEEE-SSSTT-EEEEEEEE---EETT-GGGHHHHTTSSGGGS--SSHHHHHHHHHHHHHHHHTHHHH-TT--B-TTTTTTSHHHHHHHHHHHHHHHHHHHHHH-TT--HHHHHHHHHHHHHHHHHHHHHHHHHHTTB-

InterPro domains:
  IPR025503 Protein of unknown function DUF4391 [PF14335] (6-175)

pLDDT: mean 92.27, std 4.35, range [75.62, 97.81]